Protein AF-A0A7J6THM2-F1 (afdb_monomer)

Radius of gyration: 28.75 Å; Cα contacts (8 Å, |Δi|>4): 352; chains: 1; bounding box: 90×79×65 Å

pLDDT: mean 71.57, std 23.7, range [20.81, 97.06]

Structure (mmCIF, N/CA/C/O backbone):
data_AF-A0A7J6THM2-F1
#
_entry.id   AF-A0A7J6THM2-F1
#
loop_
_atom_site.group_PDB
_atom_site.id
_atom_site.type_symbol
_atom_site.label_atom_id
_atom_site.label_alt_id
_atom_site.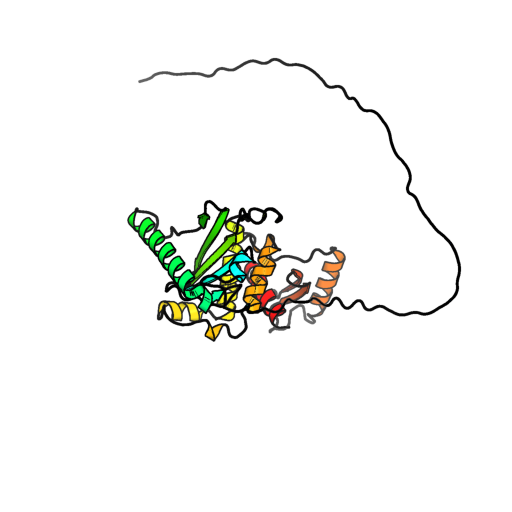label_comp_id
_atom_site.label_asym_id
_atom_site.label_entity_id
_atom_site.label_seq_id
_atom_site.pdbx_PDB_ins_code
_atom_site.Cartn_x
_atom_site.Cartn_y
_atom_site.Cartn_z
_atom_site.occupancy
_atom_site.B_iso_or_equiv
_atom_site.auth_seq_id
_atom_site.auth_comp_id
_atom_site.auth_asym_id
_atom_site.auth_atom_id
_atom_site.pdbx_PDB_model_num
ATOM 1 N N . MET A 1 1 ? 30.066 59.887 4.856 1.00 37.03 1 MET A N 1
ATOM 2 C CA . MET A 1 1 ? 29.848 60.725 3.658 1.00 37.03 1 MET A CA 1
ATOM 3 C C . MET A 1 1 ? 28.580 60.224 2.993 1.00 37.03 1 MET A C 1
ATOM 5 O O . MET A 1 1 ? 28.475 59.026 2.779 1.00 37.03 1 MET A O 1
ATOM 9 N N . SER A 1 2 ? 27.609 61.110 2.788 1.00 44.31 2 SER A N 1
ATOM 10 C CA . SER A 1 2 ? 26.337 60.876 2.072 1.00 44.31 2 SER A CA 1
ATOM 11 C C . SER A 1 2 ? 26.593 60.838 0.534 1.00 44.31 2 SER A C 1
ATOM 13 O O . SER A 1 2 ? 27.774 60.950 0.185 1.00 44.31 2 SER A O 1
ATOM 15 N N . PRO A 1 3 ? 25.597 60.799 -0.398 1.00 59.06 3 PRO A N 1
ATOM 16 C CA . PRO A 1 3 ? 24.127 60.899 -0.214 1.00 59.06 3 PRO A CA 1
ATOM 17 C C . PRO A 1 3 ? 23.200 60.123 -1.219 1.00 59.06 3 PRO A C 1
ATOM 19 O O . PRO A 1 3 ? 23.694 59.521 -2.161 1.00 59.06 3 PRO A O 1
ATOM 22 N N . LEU A 1 4 ? 21.862 60.276 -1.040 1.00 35.59 4 LEU A N 1
ATOM 23 C CA . LEU A 1 4 ? 20.759 60.311 -2.057 1.00 35.59 4 LEU A CA 1
ATOM 24 C C . LEU A 1 4 ? 20.456 59.044 -2.921 1.00 35.59 4 LEU A C 1
ATOM 26 O O . LEU A 1 4 ? 21.350 58.266 -3.217 1.00 35.59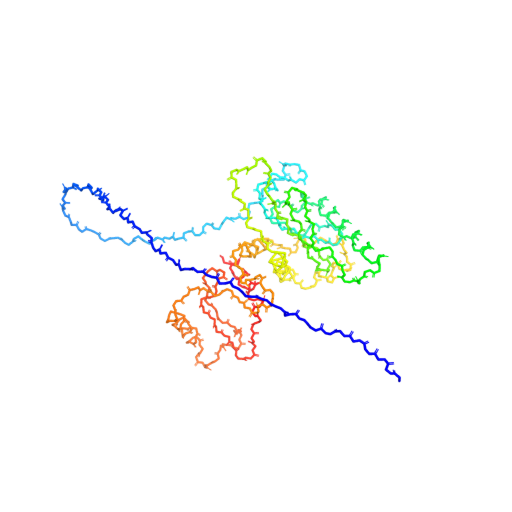 4 LEU A O 1
ATOM 30 N N . ASP A 1 5 ? 19.248 58.796 -3.463 1.00 36.41 5 ASP A N 1
ATOM 31 C CA . ASP A 1 5 ? 17.837 59.139 -3.122 1.00 36.41 5 ASP A CA 1
ATOM 32 C C . ASP A 1 5 ? 16.877 58.359 -4.073 1.00 36.41 5 ASP A C 1
ATOM 34 O O . ASP A 1 5 ? 17.364 57.675 -4.976 1.00 36.41 5 ASP A O 1
ATOM 38 N N . SER A 1 6 ? 15.550 58.548 -3.937 1.00 38.94 6 SER A N 1
ATOM 39 C CA . SER A 1 6 ? 14.418 58.284 -4.881 1.00 38.94 6 SER A CA 1
ATOM 40 C C . SER A 1 6 ? 13.362 57.326 -4.288 1.00 38.94 6 SER A C 1
ATOM 42 O O . SER A 1 6 ? 13.566 56.116 -4.286 1.00 38.94 6 SER A O 1
ATOM 44 N N . GLN A 1 7 ? 12.305 57.780 -3.600 1.00 34.12 7 GLN A N 1
ATOM 45 C CA . GLN A 1 7 ? 11.121 58.580 -4.007 1.00 34.12 7 GLN A CA 1
ATOM 46 C C . GLN A 1 7 ? 9.968 57.785 -4.657 1.00 34.12 7 GLN A C 1
ATOM 48 O O . GLN A 1 7 ? 10.141 57.035 -5.613 1.00 34.12 7 GLN A O 1
ATOM 53 N N . GLN A 1 8 ? 8.774 58.000 -4.092 1.00 36.94 8 GLN A N 1
ATOM 54 C CA . GLN A 1 8 ? 7.460 57.473 -4.485 1.00 36.94 8 GLN A CA 1
ATOM 55 C C . GLN A 1 8 ? 6.742 58.390 -5.489 1.00 36.94 8 GLN A C 1
ATOM 57 O O . GLN A 1 8 ? 6.981 59.592 -5.491 1.00 36.94 8 GLN A O 1
ATOM 62 N N . GLN A 1 9 ? 5.753 57.833 -6.199 1.00 33.69 9 GLN A N 1
ATOM 63 C CA . GLN A 1 9 ? 4.495 58.462 -6.669 1.00 33.69 9 GLN A CA 1
ATOM 64 C C . GLN A 1 9 ? 3.617 57.299 -7.211 1.00 33.69 9 GLN A C 1
ATOM 66 O O . GLN A 1 9 ? 4.162 56.418 -7.869 1.00 33.69 9 GLN A O 1
ATOM 71 N N . GLN A 1 10 ? 2.339 57.040 -6.871 1.00 30.58 10 GLN A N 1
ATOM 72 C CA . GLN A 1 10 ? 1.128 57.874 -6.698 1.00 30.58 10 GLN A CA 1
ATOM 73 C C . GLN A 1 10 ? 0.871 58.798 -7.901 1.00 30.58 10 GLN A C 1
ATOM 75 O O . GLN A 1 10 ? 1.698 59.657 -8.161 1.00 30.58 10 GLN A O 1
ATOM 80 N N . GLY A 1 11 ? -0.237 58.725 -8.646 1.00 27.33 11 GLY A N 1
ATOM 81 C CA . GLY A 1 11 ? -1.427 57.850 -8.618 1.00 27.33 11 GLY A CA 1
ATOM 82 C C . GLY A 1 11 ? -2.606 58.584 -9.290 1.00 27.33 11 GLY A C 1
ATOM 83 O O . GLY A 1 11 ? -2.569 59.807 -9.323 1.00 27.33 11 GLY A O 1
ATOM 84 N N . GLU A 1 12 ? -3.642 57.903 -9.802 1.00 29.20 12 GLU A N 1
ATOM 85 C CA . GLU A 1 12 ? -4.883 58.588 -10.235 1.00 29.20 12 GLU A CA 1
ATOM 86 C C . GLU A 1 12 ? -6.128 57.675 -10.270 1.00 29.20 12 GLU A C 1
ATOM 88 O O . GLU A 1 12 ? -6.021 56.450 -10.183 1.00 29.20 12 GLU A O 1
ATOM 93 N N . VAL A 1 13 ? -7.310 58.301 -10.324 1.00 31.50 13 VAL A N 1
ATOM 94 C CA . VAL A 1 13 ? -8.659 57.746 -10.076 1.00 31.50 13 VAL A CA 1
ATOM 95 C C . VAL A 1 13 ? -9.621 58.247 -11.161 1.00 31.50 13 VAL A C 1
ATOM 97 O O . VAL A 1 13 ? -9.446 59.380 -11.587 1.00 31.50 13 VAL A O 1
ATOM 100 N N . LEU A 1 14 ? -10.625 57.442 -11.553 1.00 28.64 14 LEU A N 1
ATOM 101 C CA . LEU A 1 14 ? -11.981 57.791 -12.063 1.00 28.64 14 LEU A CA 1
ATOM 102 C C . LEU A 1 14 ? -12.639 56.459 -12.524 1.00 28.64 14 LEU A C 1
ATOM 104 O O . LEU A 1 14 ? -12.049 55.757 -13.339 1.00 28.64 14 LEU A O 1
ATOM 108 N N . ASP A 1 15 ? -13.637 55.876 -11.852 1.00 29.11 15 ASP A N 1
ATOM 109 C CA . ASP A 1 15 ? -15.066 56.238 -11.698 1.00 29.11 15 ASP A CA 1
ATOM 110 C C . ASP A 1 15 ? -15.953 55.840 -12.908 1.00 29.11 15 ASP A C 1
ATOM 112 O O . ASP A 1 15 ? -15.620 56.163 -14.046 1.00 29.11 15 ASP A O 1
ATOM 116 N N . ASP A 1 16 ? -17.038 55.090 -12.629 1.00 28.83 16 ASP A N 1
ATOM 117 C CA . ASP A 1 16 ? -18.447 55.312 -13.052 1.00 28.83 16 ASP A CA 1
ATOM 118 C C . ASP A 1 16 ? -19.309 54.020 -13.251 1.00 28.83 16 ASP A C 1
ATOM 120 O O . ASP A 1 16 ? -18.829 52.944 -13.615 1.00 28.83 16 ASP A O 1
ATOM 124 N N . ALA A 1 17 ? -20.625 54.203 -13.076 1.00 30.73 17 ALA A N 1
ATOM 125 C CA . ALA A 1 17 ? -21.795 53.440 -13.543 1.00 30.73 17 ALA A CA 1
ATOM 126 C C . ALA A 1 17 ? -22.350 52.219 -12.754 1.00 30.73 17 ALA A C 1
ATOM 128 O O . ALA A 1 17 ? -21.662 51.301 -12.314 1.00 30.73 17 ALA A O 1
ATOM 129 N N . ARG A 1 18 ? -23.692 52.227 -12.621 1.00 30.89 18 ARG A N 1
ATOM 130 C CA . ARG A 1 18 ? -24.578 51.279 -11.903 1.00 30.89 18 ARG A CA 1
ATOM 131 C C . ARG A 1 18 ? -25.265 50.268 -12.849 1.00 30.89 18 ARG A C 1
ATOM 133 O O . ARG A 1 18 ? -25.282 50.468 -14.058 1.00 30.89 18 ARG A O 1
ATOM 140 N N . GLU A 1 19 ? -25.902 49.234 -12.280 1.00 34.28 19 GLU A N 1
ATOM 141 C CA . GLU A 1 19 ? -26.798 48.286 -12.987 1.00 34.28 19 GLU A CA 1
ATOM 142 C C . GLU A 1 19 ? -28.012 48.953 -13.683 1.00 34.28 19 GLU A C 1
ATOM 144 O O . GLU A 1 19 ? -28.349 50.104 -13.385 1.00 34.28 19 GLU A O 1
ATOM 149 N N . PRO A 1 20 ? -28.756 48.202 -14.529 1.00 33.81 20 PRO A N 1
ATOM 150 C CA . PRO A 1 20 ? -30.005 47.628 -13.989 1.00 33.81 20 PRO A CA 1
ATOM 151 C C . PRO A 1 20 ? -30.378 46.197 -14.449 1.00 33.81 20 PRO A C 1
ATOM 153 O O . PRO A 1 20 ? -29.944 45.695 -15.485 1.00 33.81 20 PRO A O 1
ATOM 156 N N . LEU A 1 21 ? -31.291 45.585 -13.682 1.00 28.97 21 LEU A N 1
ATOM 157 C CA . LEU A 1 21 ? -32.021 44.343 -13.980 1.00 28.97 21 LEU A CA 1
ATOM 158 C C . LEU A 1 21 ? -32.655 44.302 -15.384 1.00 28.97 21 LEU A C 1
ATOM 160 O O . LEU A 1 21 ? -33.291 45.262 -15.815 1.00 28.97 21 LEU A O 1
ATOM 164 N N . SER A 1 22 ? -32.730 43.099 -15.966 1.00 29.58 22 SER A N 1
ATOM 165 C CA . SER A 1 22 ? -33.969 42.658 -16.629 1.00 29.58 22 SER A CA 1
ATOM 166 C C . SER A 1 22 ? -34.177 41.136 -16.563 1.00 29.58 22 SER A C 1
ATOM 168 O O . SER A 1 22 ? -33.314 40.336 -16.907 1.00 29.58 22 SER A O 1
ATOM 170 N N . SER A 1 23 ? -35.375 40.747 -16.129 1.00 34.66 23 SER A N 1
ATOM 171 C CA . SER A 1 23 ? -36.061 39.521 -16.558 1.00 34.66 23 SER A CA 1
ATOM 172 C C . SER A 1 23 ? -37.338 39.972 -17.284 1.00 34.66 23 SER A C 1
ATOM 174 O O . SER A 1 23 ? -37.722 41.137 -17.119 1.00 34.66 23 SER A O 1
ATOM 176 N N . PRO A 1 24 ? -38.006 39.122 -18.086 1.00 36.53 24 PRO A N 1
ATOM 177 C CA . PRO A 1 24 ? -39.106 38.356 -17.483 1.00 36.53 24 PRO A CA 1
ATOM 178 C C . PRO A 1 24 ? -39.454 37.010 -18.163 1.00 36.53 24 PRO A C 1
ATOM 180 O O . PRO A 1 24 ? -39.004 36.720 -19.263 1.00 36.53 24 PRO A O 1
ATOM 183 N N . SER A 1 25 ? -40.366 36.281 -17.494 1.00 25.66 25 SER A N 1
ATOM 184 C CA . SER A 1 25 ? -41.412 35.384 -18.048 1.00 25.66 25 SER A CA 1
ATOM 185 C C . SER A 1 25 ? -41.003 34.128 -18.859 1.00 25.66 25 SER A C 1
ATOM 187 O O . SER A 1 25 ? -39.994 34.081 -19.542 1.00 25.66 25 SER A O 1
ATOM 189 N N . ALA A 1 26 ? -41.754 33.019 -18.842 1.00 27.86 26 ALA A N 1
ATOM 190 C CA . ALA A 1 26 ? -42.887 32.598 -18.006 1.00 27.86 26 ALA A CA 1
ATOM 191 C C . ALA A 1 26 ? -42.856 31.067 -17.801 1.00 27.86 26 ALA A C 1
ATOM 193 O O . ALA A 1 26 ? -42.116 30.343 -18.463 1.00 27.86 26 ALA A O 1
ATOM 194 N N . SER A 1 27 ? -43.659 30.593 -16.848 1.00 29.95 27 SER A N 1
ATOM 195 C CA . SER A 1 27 ? -43.705 29.216 -16.349 1.00 29.95 27 SER A CA 1
ATOM 196 C C . SER A 1 27 ? -44.757 28.341 -17.088 1.00 29.95 27 SER A C 1
ATOM 198 O O . SER A 1 27 ? -44.902 28.471 -18.301 1.00 29.95 27 SER A O 1
ATOM 200 N N . PRO A 1 28 ? -45.371 27.314 -16.468 1.00 35.12 28 PRO A N 1
ATOM 201 C CA . PRO A 1 28 ? -45.000 25.916 -16.676 1.00 35.12 28 PRO A CA 1
ATOM 202 C C . PRO A 1 28 ? -46.078 25.112 -17.429 1.00 35.12 28 PRO A C 1
ATOM 204 O O . PRO A 1 28 ? -47.224 25.547 -17.543 1.00 35.12 28 PRO A O 1
ATOM 207 N N . ARG A 1 29 ? -45.776 23.873 -17.857 1.00 26.31 29 ARG A N 1
ATOM 208 C CA . ARG A 1 29 ? -46.835 22.969 -18.347 1.00 26.31 29 ARG A CA 1
ATOM 209 C C . ARG A 1 29 ? -46.729 21.513 -17.881 1.00 26.31 29 ARG A C 1
ATOM 211 O O . ARG A 1 29 ? -46.017 20.707 -18.459 1.00 26.31 29 ARG A O 1
ATOM 218 N N . ALA A 1 30 ? -47.550 21.241 -16.866 1.00 25.55 30 ALA A N 1
ATOM 219 C CA . ALA A 1 30 ? -48.323 20.024 -16.608 1.00 25.55 30 ALA A CA 1
ATOM 220 C C . ALA A 1 30 ? -47.624 18.649 -16.644 1.00 25.55 30 ALA A C 1
ATOM 222 O O . ALA A 1 30 ? -47.278 18.110 -17.694 1.00 25.55 30 ALA A O 1
ATOM 223 N N . ALA A 1 31 ? -47.622 17.998 -15.477 1.00 23.00 31 ALA A N 1
ATOM 224 C CA . ALA A 1 31 ? -47.560 16.545 -15.379 1.00 23.00 31 ALA A CA 1
ATOM 225 C C . ALA A 1 31 ? -48.715 15.886 -16.156 1.00 23.00 31 ALA A C 1
ATOM 227 O O . ALA A 1 31 ? -49.830 16.413 -16.191 1.00 23.00 31 ALA A O 1
ATOM 228 N N . ARG A 1 32 ? -48.475 14.691 -16.706 1.00 22.89 32 ARG A N 1
ATOM 229 C CA . ARG A 1 32 ? -49.531 13.834 -17.254 1.00 22.89 32 ARG A CA 1
ATOM 230 C C . ARG A 1 32 ? -49.585 12.527 -16.472 1.00 22.89 32 ARG A C 1
ATOM 232 O O . ARG A 1 32 ? -48.831 11.597 -16.732 1.00 22.89 32 ARG A O 1
ATOM 239 N N . VAL A 1 33 ? -50.479 12.502 -15.491 1.00 20.81 33 VAL A N 1
ATOM 240 C CA . VAL A 1 33 ? -50.904 11.281 -14.805 1.00 20.81 33 VAL A CA 1
ATOM 241 C C . VAL A 1 33 ? -51.797 10.486 -15.757 1.00 20.81 33 VAL A C 1
ATOM 243 O O . VAL A 1 33 ? -52.689 11.059 -16.383 1.00 20.81 33 VAL A O 1
ATOM 246 N N . VAL A 1 34 ? -51.582 9.175 -15.836 1.00 24.83 34 VAL A N 1
ATOM 247 C CA . VAL A 1 34 ? -52.586 8.219 -16.317 1.00 24.83 34 VAL A CA 1
ATOM 248 C C . VAL A 1 34 ? -52.814 7.231 -15.181 1.00 24.83 34 VAL A C 1
ATOM 250 O O . VAL A 1 34 ? -51.875 6.595 -14.708 1.00 24.83 34 VAL A O 1
ATOM 253 N N . VAL A 1 35 ? -54.056 7.163 -14.717 1.00 21.75 35 VAL A N 1
ATOM 254 C CA . VAL A 1 35 ? -54.551 6.199 -13.733 1.00 21.75 35 VAL A CA 1
ATOM 255 C C . VAL A 1 35 ? -55.750 5.530 -14.372 1.00 21.75 35 VAL A C 1
ATOM 257 O O . VAL A 1 35 ? -56.652 6.236 -14.812 1.00 21.75 35 VAL A O 1
ATOM 260 N N . ASP A 1 36 ? -55.788 4.204 -14.321 1.00 23.92 36 ASP A N 1
ATOM 261 C CA . ASP A 1 36 ? -57.036 3.451 -14.387 1.00 23.92 36 ASP A CA 1
ATOM 262 C C . ASP A 1 36 ? -57.194 2.621 -13.104 1.00 23.92 36 ASP A C 1
ATOM 264 O O . ASP A 1 36 ? -56.228 2.081 -12.562 1.00 23.92 36 ASP A O 1
ATOM 268 N N . LYS A 1 37 ? -58.426 2.581 -12.585 1.00 22.73 37 LYS A N 1
ATOM 269 C CA . LYS A 1 37 ? -58.869 1.742 -11.451 1.00 22.73 37 LYS A CA 1
ATOM 270 C C . LYS A 1 37 ? -59.517 0.481 -12.048 1.00 22.73 37 LYS A C 1
ATOM 272 O O . LYS A 1 37 ? -60.199 0.597 -13.055 1.00 22.73 37 LYS A O 1
ATOM 277 N N . ALA A 1 38 ? -59.367 -0.731 -11.511 1.00 24.19 38 ALA A N 1
ATOM 278 C CA . ALA A 1 38 ? -59.972 -1.241 -10.267 1.00 24.19 38 ALA A CA 1
ATOM 279 C C . ALA A 1 38 ? -59.507 -2.719 -10.046 1.00 24.19 38 ALA A C 1
ATOM 281 O O . ALA A 1 38 ? -58.975 -3.310 -10.978 1.00 24.19 38 ALA A O 1
ATOM 282 N N . GLN A 1 39 ? -59.673 -3.412 -8.908 1.00 25.47 39 GLN A N 1
ATOM 283 C CA . GLN A 1 39 ? -60.262 -3.070 -7.598 1.00 25.47 39 GLN A CA 1
ATOM 284 C C . GLN A 1 39 ? -59.519 -3.833 -6.457 1.00 25.47 39 GLN A C 1
ATOM 286 O O . GLN A 1 39 ? -58.302 -3.965 -6.535 1.00 25.47 39 GLN A O 1
ATOM 291 N N . GLY A 1 40 ? -60.196 -4.292 -5.389 1.00 24.16 40 GLY A N 1
ATOM 292 C CA . GLY A 1 40 ? -59.619 -5.148 -4.324 1.00 24.16 40 GLY A CA 1
ATOM 293 C C . GLY A 1 40 ? -60.391 -6.471 -4.119 1.00 24.16 40 GLY A C 1
ATOM 294 O O . GLY A 1 40 ? -61.209 -6.789 -4.983 1.00 24.16 40 GLY A O 1
ATOM 295 N N . PRO A 1 41 ? -60.233 -7.197 -2.982 1.00 33.75 41 PRO A N 1
ATOM 296 C CA . PRO A 1 41 ? -59.444 -6.843 -1.787 1.00 33.75 41 PRO A CA 1
ATOM 297 C C . PRO A 1 41 ? -58.592 -7.985 -1.146 1.00 33.75 41 PRO A C 1
ATOM 299 O O . PRO A 1 41 ? -58.681 -9.144 -1.525 1.00 33.75 41 PRO A O 1
ATOM 302 N N . LEU A 1 42 ? -57.911 -7.621 -0.042 1.00 23.95 42 LEU A N 1
ATOM 303 C CA . LEU A 1 42 ? -57.635 -8.432 1.169 1.00 23.95 42 LEU A CA 1
ATOM 304 C C . LEU A 1 42 ? -56.335 -9.285 1.300 1.00 23.95 42 LEU A C 1
ATOM 306 O O . LEU A 1 42 ? -56.110 -10.243 0.578 1.00 23.95 42 LEU A O 1
ATOM 310 N N . LEU A 1 43 ? -55.568 -8.951 2.356 1.00 26.05 43 LEU A N 1
ATOM 311 C CA . LEU A 1 43 ? -54.671 -9.773 3.205 1.00 26.05 43 LEU A CA 1
ATOM 312 C C . LEU A 1 43 ? -53.680 -10.787 2.580 1.00 26.05 43 LEU A C 1
ATOM 314 O O . LEU A 1 43 ? -54.054 -11.915 2.283 1.00 26.05 43 LEU A O 1
ATOM 318 N N . ALA A 1 44 ? -52.377 -10.478 2.673 1.00 25.12 44 ALA A N 1
ATOM 319 C CA . ALA A 1 44 ? -51.375 -11.354 3.312 1.00 25.12 44 ALA A CA 1
ATOM 320 C C . ALA A 1 44 ? -50.060 -10.595 3.587 1.00 25.12 44 ALA A C 1
ATOM 322 O O . ALA A 1 44 ? -49.581 -9.830 2.753 1.00 25.12 44 ALA A O 1
ATOM 323 N N . SER A 1 45 ? -49.464 -10.818 4.758 1.00 28.33 45 SER A N 1
ATOM 324 C CA . SER A 1 45 ? -48.137 -10.319 5.139 1.00 28.33 45 SER A CA 1
ATOM 325 C C . SER A 1 45 ? -47.016 -11.194 4.574 1.00 28.33 45 SER A C 1
ATOM 327 O O . SER A 1 45 ? -47.089 -12.418 4.681 1.00 28.33 45 SER A O 1
ATOM 329 N N . SER A 1 46 ? -45.929 -10.595 4.086 1.00 26.62 46 SER A N 1
ATOM 330 C CA . SER A 1 46 ? -44.620 -11.258 3.975 1.00 26.62 46 SER A CA 1
ATOM 331 C C . SER A 1 46 ? -43.496 -10.227 4.011 1.00 26.62 46 SER A C 1
ATOM 333 O O . SER A 1 46 ? -43.522 -9.238 3.282 1.00 26.62 46 SER A O 1
ATOM 335 N N . GLU A 1 47 ? -42.520 -10.453 4.887 1.00 27.73 47 GLU A N 1
ATOM 336 C CA . GLU A 1 47 ? -41.339 -9.608 5.043 1.00 27.73 47 GLU A CA 1
ATOM 337 C C . GLU A 1 47 ? -40.292 -9.980 3.982 1.00 27.73 47 GLU A C 1
ATOM 339 O O . GLU A 1 47 ? -39.617 -11.004 4.100 1.00 27.73 47 GLU A O 1
ATOM 344 N N . GLU A 1 48 ? -40.104 -9.150 2.952 1.00 25.44 48 GLU A N 1
ATOM 345 C CA . GLU A 1 48 ? -38.955 -9.312 2.053 1.00 25.44 48 GLU A CA 1
ATOM 346 C C . GLU A 1 48 ? -37.663 -8.858 2.745 1.00 25.44 48 GLU A C 1
ATOM 348 O O . GLU A 1 48 ? -37.227 -7.705 2.649 1.00 25.44 48 GLU A O 1
ATOM 353 N N . GLN A 1 49 ? -37.005 -9.803 3.421 1.00 24.22 49 GLN A N 1
ATOM 354 C CA . GLN A 1 49 ? -35.621 -9.653 3.860 1.00 24.22 49 GLN A CA 1
ATOM 355 C C . GLN A 1 49 ? -34.708 -9.491 2.637 1.00 24.22 49 GLN A C 1
ATOM 357 O O . GLN A 1 49 ? -34.205 -10.458 2.062 1.00 24.22 49 GLN A O 1
ATOM 362 N N . THR A 1 50 ? -34.476 -8.237 2.243 1.00 22.48 50 THR A N 1
ATOM 363 C CA . THR A 1 50 ? -33.558 -7.888 1.153 1.00 22.48 50 THR A CA 1
ATOM 364 C C . THR A 1 50 ? -32.119 -8.177 1.585 1.00 22.48 50 THR A C 1
ATOM 366 O O . THR A 1 50 ? -31.411 -7.313 2.108 1.00 22.48 50 THR A O 1
ATOM 369 N N . THR A 1 51 ? -31.669 -9.413 1.369 1.00 22.47 51 THR A N 1
ATOM 370 C CA . THR A 1 51 ? -30.284 -9.815 1.625 1.00 22.47 51 THR A CA 1
ATOM 371 C C . THR A 1 51 ? -29.352 -9.096 0.647 1.00 22.47 51 THR A C 1
ATOM 373 O O . THR A 1 51 ? -29.200 -9.469 -0.517 1.00 22.47 51 THR A O 1
ATOM 376 N N . LEU A 1 52 ? -28.699 -8.032 1.121 1.00 26.53 52 LEU A N 1
ATOM 377 C CA . LEU A 1 52 ? -27.680 -7.304 0.364 1.00 26.53 52 LEU A CA 1
ATOM 378 C C . LEU A 1 52 ? -26.429 -8.175 0.189 1.00 26.53 52 LEU A C 1
ATOM 380 O O . LEU A 1 52 ? -25.443 -8.048 0.914 1.00 26.53 52 LEU A O 1
ATOM 384 N N . SER A 1 53 ? -26.462 -9.060 -0.809 1.00 24.25 53 SER A N 1
ATOM 385 C CA . SER A 1 53 ? -25.310 -9.848 -1.241 1.00 24.25 53 SER A CA 1
ATOM 386 C C . SER A 1 53 ? -24.235 -8.919 -1.808 1.00 24.25 53 SER A C 1
ATOM 388 O O . SER A 1 53 ? -24.212 -8.587 -2.999 1.00 24.25 53 SER A O 1
ATOM 390 N N . VAL A 1 54 ? -23.318 -8.486 -0.940 1.00 28.73 54 VAL A N 1
ATOM 391 C CA . VAL A 1 54 ? -22.097 -7.783 -1.336 1.00 28.73 54 VAL A CA 1
ATOM 392 C C . VAL A 1 54 ? -21.233 -8.773 -2.111 1.00 28.73 54 VAL A C 1
ATOM 394 O O . VAL A 1 54 ? -20.417 -9.499 -1.549 1.00 28.73 54 VAL A O 1
ATOM 397 N N . LYS A 1 55 ? -21.410 -8.804 -3.437 1.00 23.44 55 LYS A N 1
ATOM 398 C CA . LYS A 1 55 ? -20.553 -9.561 -4.354 1.00 23.44 55 LYS A CA 1
ATOM 399 C C . LYS A 1 55 ? -19.150 -8.956 -4.361 1.00 23.44 55 LYS A C 1
ATOM 401 O O . LYS A 1 55 ? -18.784 -8.176 -5.246 1.00 23.44 55 LYS A O 1
ATOM 406 N N . THR A 1 56 ? -18.344 -9.339 -3.377 1.00 28.16 56 THR A N 1
ATOM 407 C CA . THR A 1 56 ? -16.891 -9.205 -3.423 1.00 28.16 56 THR A CA 1
ATOM 408 C C . THR A 1 56 ? -16.415 -9.957 -4.656 1.00 28.16 56 THR A C 1
ATOM 410 O O . THR A 1 56 ? -16.416 -11.186 -4.689 1.00 28.16 56 THR A O 1
ATOM 413 N N . LYS A 1 57 ? -16.049 -9.212 -5.709 1.00 31.33 57 LYS A N 1
ATOM 414 C CA . LYS A 1 57 ? -15.339 -9.778 -6.857 1.00 31.33 57 LYS A CA 1
ATOM 415 C C . LYS A 1 57 ? -14.078 -10.440 -6.312 1.00 31.33 57 LYS A C 1
ATOM 417 O O . LYS A 1 57 ? -13.152 -9.736 -5.915 1.00 31.33 57 LYS A O 1
ATOM 422 N N . ARG A 1 58 ? -14.086 -11.777 -6.270 1.00 33.06 58 ARG A N 1
ATOM 423 C CA . ARG A 1 58 ? -12.906 -12.586 -5.965 1.00 33.06 58 ARG A CA 1
ATOM 424 C C . ARG A 1 58 ? -11.758 -12.139 -6.867 1.00 33.06 58 ARG A C 1
ATOM 426 O O . ARG A 1 58 ? -11.989 -11.705 -7.996 1.00 33.06 58 ARG A O 1
ATOM 433 N N . TYR A 1 59 ? -10.544 -12.245 -6.345 1.00 44.78 59 TYR A N 1
ATOM 434 C CA . TYR A 1 59 ? -9.311 -12.014 -7.082 1.00 44.78 59 TYR A CA 1
ATOM 435 C C . TYR A 1 59 ? -9.253 -13.002 -8.259 1.00 44.78 59 TYR A C 1
ATOM 437 O O . TYR A 1 59 ? -8.918 -14.171 -8.085 1.00 44.78 59 TYR A O 1
ATOM 445 N N . VAL A 1 60 ? -9.684 -12.565 -9.447 1.00 43.03 60 VAL A N 1
ATOM 446 C CA . VAL A 1 60 ? -9.580 -13.373 -10.664 1.00 43.03 60 VAL A CA 1
ATOM 447 C C . VAL A 1 60 ? -8.157 -13.210 -11.165 1.00 43.03 60 VAL A C 1
ATOM 449 O O . VAL A 1 60 ? -7.777 -12.137 -11.630 1.00 43.03 60 VAL A O 1
ATOM 452 N N . ASN A 1 61 ? -7.380 -14.281 -11.047 1.00 45.75 61 ASN A N 1
ATOM 453 C CA . ASN A 1 61 ? -6.055 -14.377 -11.637 1.00 45.75 61 ASN A CA 1
ATOM 454 C C . ASN A 1 61 ? -6.235 -14.501 -13.163 1.00 45.75 61 ASN A C 1
ATOM 456 O O . ASN A 1 61 ? -6.406 -15.599 -13.689 1.00 45.75 61 ASN A O 1
ATOM 460 N N . GLU A 1 62 ? -6.351 -13.361 -13.855 1.00 53.91 62 GLU A N 1
ATOM 461 C CA . GLU A 1 62 ? -6.581 -13.320 -15.305 1.00 53.91 62 GLU A CA 1
ATOM 462 C C . GLU A 1 62 ? -5.368 -13.923 -16.033 1.00 53.91 62 GLU A C 1
ATOM 464 O O . GLU A 1 62 ? -4.224 -13.554 -15.765 1.00 53.91 62 GLU A O 1
ATOM 469 N N . SER A 1 63 ? -5.638 -14.894 -16.910 1.00 45.75 63 SER A N 1
ATOM 470 C CA . SER A 1 63 ? -4.658 -15.818 -17.491 1.00 45.75 63 SER A CA 1
ATOM 471 C C . SER A 1 63 ? -3.493 -15.125 -18.208 1.00 45.75 63 SER A C 1
ATOM 473 O O . SER A 1 63 ? -3.656 -14.086 -18.844 1.00 45.75 63 SER A O 1
ATOM 475 N N . ALA A 1 64 ? -2.309 -15.737 -18.125 1.00 51.09 64 ALA A N 1
ATOM 476 C CA . ALA A 1 64 ? -1.025 -15.133 -18.493 1.00 51.09 64 ALA A CA 1
ATOM 477 C C . ALA A 1 64 ? -0.729 -15.026 -20.009 1.00 51.09 64 ALA A C 1
ATOM 479 O O . ALA A 1 64 ? 0.383 -14.654 -20.377 1.00 51.09 64 ALA A O 1
ATOM 480 N N . ASP A 1 65 ? -1.685 -15.345 -20.882 1.00 50.00 65 ASP A N 1
ATOM 481 C CA . ASP A 1 65 ? -1.461 -15.511 -22.324 1.00 50.00 65 ASP A CA 1
ATOM 482 C C . ASP A 1 65 ? -1.945 -14.296 -23.138 1.00 50.00 65 ASP A C 1
ATOM 484 O O . ASP A 1 65 ? -3.065 -14.273 -23.643 1.00 50.00 65 ASP A O 1
ATOM 488 N N . ASP A 1 66 ? -1.133 -13.229 -23.181 1.00 47.41 66 ASP A N 1
ATOM 489 C CA . ASP A 1 66 ? -1.394 -12.033 -24.013 1.00 47.41 66 ASP A CA 1
ATOM 490 C C . ASP A 1 66 ? -0.151 -11.099 -24.139 1.00 47.41 66 ASP A C 1
ATOM 492 O O . ASP A 1 66 ? -0.243 -9.869 -24.053 1.00 47.41 66 ASP A O 1
ATOM 496 N N . GLY A 1 67 ? 1.049 -11.669 -24.315 1.00 57.19 67 GLY A N 1
ATOM 497 C CA . GLY A 1 67 ? 2.307 -10.914 -24.481 1.00 57.19 67 GLY A CA 1
ATOM 498 C C . GLY A 1 67 ? 2.927 -10.352 -23.181 1.00 57.19 67 GLY A C 1
ATOM 499 O O . GLY A 1 67 ? 2.452 -10.649 -22.086 1.00 57.19 67 GLY A O 1
ATOM 500 N N . PRO A 1 68 ? 4.002 -9.533 -23.267 1.00 58.88 68 PRO A N 1
ATOM 501 C CA . PRO A 1 68 ? 4.838 -9.154 -22.112 1.00 58.88 68 PRO A CA 1
ATOM 502 C C . PRO A 1 68 ? 4.147 -8.258 -21.069 1.00 58.88 68 PRO A C 1
ATOM 504 O O . PRO A 1 68 ? 4.672 -8.070 -19.977 1.00 58.88 68 PRO A O 1
ATOM 507 N N . LEU A 1 69 ? 2.980 -7.699 -21.395 1.00 69.31 69 LEU A N 1
ATOM 508 C CA . LEU A 1 69 ? 2.022 -7.131 -20.448 1.00 69.31 69 LEU A CA 1
ATOM 509 C C . LEU A 1 69 ? 0.621 -7.473 -20.969 1.00 69.31 69 LEU A C 1
ATOM 511 O O . LEU A 1 69 ? 0.157 -6.868 -21.938 1.00 69.31 69 LEU A O 1
ATOM 515 N N . GLY A 1 70 ? -0.025 -8.451 -20.327 1.00 73.44 70 GLY A N 1
ATOM 516 C CA . GLY A 1 70 ? -1.265 -9.074 -20.800 1.00 73.44 70 GLY A CA 1
ATOM 517 C C . GLY A 1 70 ? -2.455 -8.124 -21.015 1.00 73.44 70 GLY A C 1
ATOM 518 O O . GLY A 1 70 ? -2.426 -6.935 -20.676 1.00 73.44 70 GLY A O 1
ATOM 519 N N . SER A 1 71 ? -3.574 -8.638 -21.538 1.00 80.44 71 SER A N 1
ATOM 520 C CA . SER A 1 71 ? -4.801 -7.848 -21.760 1.00 80.44 71 SER A CA 1
ATOM 521 C C . SER A 1 71 ? -5.324 -7.159 -20.495 1.00 80.44 71 SER A C 1
ATOM 523 O O . SER A 1 71 ? -5.861 -6.051 -20.596 1.00 80.44 71 SER A O 1
ATOM 525 N N . TRP A 1 72 ? -5.067 -7.713 -19.304 1.00 83.38 72 TRP A N 1
ATOM 526 C CA . TRP A 1 72 ? -5.306 -7.057 -18.012 1.00 83.38 72 TRP A CA 1
ATOM 527 C C . TRP A 1 72 ? -4.649 -5.663 -17.920 1.00 83.38 72 TRP A C 1
ATOM 529 O O . TRP A 1 72 ? -5.287 -4.704 -17.470 1.00 83.38 72 TRP A O 1
ATOM 539 N N . PHE A 1 73 ? -3.419 -5.491 -18.426 1.00 85.44 73 PHE A N 1
ATOM 540 C CA . PHE A 1 73 ? -2.704 -4.211 -18.382 1.00 85.44 73 PHE A CA 1
ATOM 541 C C . PHE A 1 73 ? -3.376 -3.168 -19.278 1.00 85.44 73 PHE A C 1
ATOM 543 O O . PHE A 1 73 ? -3.409 -1.975 -18.958 1.00 85.44 73 PHE A O 1
ATOM 550 N N . ARG A 1 74 ? -3.967 -3.611 -20.396 1.00 83.06 74 ARG A N 1
ATOM 551 C CA . ARG A 1 74 ? -4.766 -2.778 -21.307 1.00 83.06 74 ARG A CA 1
ATOM 552 C C . ARG A 1 74 ? -6.119 -2.404 -20.687 1.00 83.06 74 ARG A C 1
ATOM 554 O O . ARG A 1 74 ? -6.474 -1.225 -20.726 1.00 83.06 74 ARG A O 1
ATOM 561 N N . LYS A 1 75 ? -6.800 -3.376 -20.076 1.00 84.69 75 LYS A N 1
ATOM 562 C CA . LYS A 1 75 ? -8.146 -3.308 -19.479 1.00 84.69 75 LYS A CA 1
ATOM 563 C C . LYS A 1 75 ? -8.255 -2.389 -18.260 1.00 84.69 75 LYS A C 1
ATOM 565 O O . LYS A 1 75 ? -9.196 -1.602 -18.180 1.00 84.69 75 LYS A O 1
ATOM 570 N N . HIS A 1 76 ? -7.310 -2.466 -17.324 1.00 86.88 76 HIS A N 1
ATOM 571 C CA . HIS A 1 76 ? -7.344 -1.666 -16.096 1.00 86.88 76 HIS A CA 1
ATOM 572 C C . HIS A 1 76 ? -6.593 -0.332 -16.255 1.00 86.88 76 HIS A C 1
ATOM 574 O O . HIS A 1 76 ? -5.641 -0.216 -17.032 1.00 86.88 76 HIS A O 1
ATOM 580 N N . ARG A 1 77 ? -7.059 0.705 -15.539 1.00 85.75 77 ARG A N 1
ATOM 581 C CA . ARG A 1 77 ? -6.516 2.079 -15.611 1.00 85.75 77 ARG A CA 1
ATOM 582 C C . ARG A 1 77 ? -5.479 2.399 -14.535 1.00 85.75 77 ARG A C 1
ATOM 584 O O . ARG A 1 77 ? -4.713 3.337 -14.729 1.00 85.75 77 ARG A O 1
ATOM 591 N N . MET A 1 78 ? -5.480 1.665 -13.424 1.00 89.38 78 MET A N 1
ATOM 592 C CA . MET A 1 78 ? -4.627 1.929 -12.268 1.00 89.38 78 MET A CA 1
ATOM 593 C C . MET A 1 78 ? -4.037 0.614 -11.759 1.00 89.38 78 MET A C 1
ATOM 595 O O . MET A 1 78 ? -4.758 -0.242 -11.236 1.00 89.38 78 MET A O 1
ATOM 599 N N . HIS A 1 79 ? -2.733 0.449 -11.961 1.00 92.88 79 HIS A N 1
ATOM 600 C CA . HIS A 1 79 ? -1.978 -0.738 -11.561 1.00 92.88 79 HIS A CA 1
ATOM 601 C C . HIS A 1 79 ? -1.082 -0.404 -10.378 1.00 92.88 79 HIS A C 1
ATOM 603 O O . HIS A 1 79 ? -0.518 0.685 -10.333 1.00 92.88 79 HIS A O 1
ATOM 609 N N . VAL A 1 80 ? -0.916 -1.350 -9.459 1.00 95.56 80 VAL A N 1
ATOM 610 C CA . VAL A 1 80 ? 0.072 -1.263 -8.379 1.00 95.56 80 VAL A CA 1
ATOM 611 C C . VAL A 1 80 ? 0.943 -2.500 -8.464 1.00 95.56 80 VAL A C 1
ATOM 613 O O . VAL A 1 80 ? 0.412 -3.610 -8.540 1.00 95.56 80 VAL A O 1
ATOM 616 N N . ILE A 1 81 ? 2.255 -2.292 -8.473 1.00 95.94 81 ILE A N 1
ATOM 617 C CA . ILE A 1 81 ? 3.259 -3.353 -8.501 1.00 95.94 81 ILE A CA 1
ATOM 618 C C . ILE A 1 81 ? 4.270 -3.062 -7.390 1.00 95.94 81 ILE A C 1
ATOM 620 O O . ILE A 1 81 ? 4.690 -1.918 -7.209 1.00 95.94 81 ILE A O 1
ATOM 624 N N . VAL A 1 82 ? 4.647 -4.098 -6.649 1.00 95.81 82 VAL A N 1
ATOM 625 C CA . VAL A 1 82 ? 5.734 -4.076 -5.667 1.00 95.81 82 VAL A CA 1
ATOM 626 C C . VAL A 1 82 ? 6.809 -5.036 -6.144 1.00 95.81 82 VAL A C 1
ATOM 628 O O . VAL A 1 82 ? 6.493 -6.161 -6.534 1.00 95.81 82 VAL A O 1
ATOM 631 N N . PHE A 1 83 ? 8.065 -4.607 -6.116 1.00 95.00 83 PHE A N 1
ATOM 632 C CA . PHE A 1 83 ? 9.212 -5.402 -6.539 1.00 95.00 83 PHE A CA 1
ATOM 633 C C . PHE A 1 83 ? 10.442 -5.106 -5.671 1.00 95.00 83 PHE A C 1
ATOM 635 O O . PHE A 1 83 ? 10.543 -4.056 -5.043 1.00 95.00 83 PHE A O 1
ATOM 642 N N . THR A 1 84 ? 11.374 -6.051 -5.594 1.00 94.19 84 THR A N 1
ATOM 643 C CA . THR A 1 84 ? 12.646 -5.890 -4.876 1.00 94.19 84 THR A CA 1
ATOM 644 C C . THR A 1 84 ? 13.603 -4.970 -5.637 1.00 94.19 84 THR A C 1
ATOM 646 O O . THR A 1 84 ? 13.436 -4.716 -6.831 1.00 94.19 84 THR A O 1
ATOM 649 N N . TYR A 1 85 ? 14.685 -4.534 -4.989 1.00 91.56 85 TYR A N 1
ATOM 650 C CA . TYR A 1 85 ? 15.747 -3.761 -5.655 1.00 91.56 85 TYR A CA 1
ATOM 651 C C . TYR A 1 85 ? 16.460 -4.549 -6.769 1.00 91.56 85 TYR A C 1
ATOM 653 O O . TYR A 1 85 ? 16.958 -3.956 -7.720 1.00 91.56 85 TYR A O 1
ATOM 661 N N . SER A 1 86 ? 16.431 -5.884 -6.712 1.00 90.44 86 SER A N 1
ATOM 662 C CA . SER A 1 86 ? 16.886 -6.776 -7.790 1.00 90.44 86 SER A CA 1
ATOM 663 C C . SER A 1 86 ? 15.885 -6.920 -8.951 1.00 90.44 86 SER A C 1
ATOM 665 O O . SER A 1 86 ? 16.124 -7.699 -9.871 1.00 90.44 86 SER A O 1
ATOM 667 N N . GLY A 1 87 ? 14.758 -6.199 -8.923 1.00 92.31 87 GLY A N 1
ATOM 668 C CA . GLY A 1 87 ? 13.722 -6.247 -9.955 1.00 92.31 87 GLY A CA 1
ATOM 669 C C . GLY A 1 87 ? 12.771 -7.441 -9.854 1.00 92.31 87 GLY A C 1
ATOM 670 O O . GLY A 1 87 ? 11.956 -7.626 -10.756 1.00 92.31 87 GLY A O 1
ATOM 671 N N . LYS A 1 88 ? 12.833 -8.251 -8.786 1.00 92.62 88 LYS A N 1
ATOM 672 C CA . LYS A 1 88 ? 11.927 -9.395 -8.619 1.00 92.62 88 LYS A CA 1
ATOM 673 C C . LYS A 1 88 ? 10.538 -8.927 -8.175 1.00 92.62 88 LYS A C 1
ATOM 675 O O . LYS A 1 88 ? 10.439 -8.223 -7.170 1.00 92.62 88 LYS A O 1
ATOM 680 N N . PRO A 1 89 ? 9.458 -9.323 -8.864 1.00 93.19 89 PRO A N 1
ATOM 681 C CA . PRO A 1 89 ? 8.102 -8.944 -8.491 1.00 93.19 89 PRO A CA 1
ATOM 682 C C . PRO A 1 89 ? 7.685 -9.636 -7.188 1.00 93.19 89 PRO A C 1
ATOM 684 O O . PRO A 1 89 ? 7.796 -10.850 -7.050 1.00 93.19 89 PRO A O 1
ATOM 687 N N . VAL A 1 90 ? 7.178 -8.847 -6.244 1.00 92.88 90 VAL A N 1
ATOM 688 C CA . VAL A 1 90 ? 6.642 -9.293 -4.949 1.00 92.88 90 VAL A CA 1
ATOM 689 C C . VAL A 1 90 ? 5.125 -9.412 -5.025 1.00 92.88 90 VAL A C 1
ATOM 691 O O . VAL A 1 90 ? 4.558 -10.428 -4.643 1.00 92.88 90 VAL A O 1
ATOM 694 N N . TYR A 1 91 ? 4.465 -8.384 -5.558 1.00 93.88 91 TYR A N 1
ATOM 695 C CA . TYR A 1 91 ? 3.013 -8.323 -5.697 1.00 93.88 91 TYR A CA 1
ATOM 696 C C . TYR A 1 91 ? 2.643 -7.511 -6.939 1.00 93.88 91 TYR A C 1
ATOM 698 O O . TYR A 1 91 ? 3.281 -6.505 -7.249 1.00 93.88 91 TYR A O 1
ATOM 706 N N . THR A 1 92 ? 1.574 -7.910 -7.622 1.00 93.50 92 THR A N 1
ATOM 707 C CA . THR A 1 92 ? 0.900 -7.094 -8.634 1.00 93.50 92 THR A CA 1
ATOM 708 C C . THR A 1 92 ? -0.599 -7.152 -8.385 1.00 93.50 92 THR A C 1
ATOM 710 O O . THR A 1 92 ? -1.136 -8.202 -8.050 1.00 93.50 92 THR A O 1
ATOM 713 N N . ARG A 1 93 ? -1.293 -6.024 -8.555 1.00 91.88 93 ARG A N 1
ATOM 714 C CA . ARG A 1 93 ? -2.755 -5.952 -8.396 1.00 91.88 93 ARG A CA 1
ATOM 715 C C . ARG A 1 93 ? -3.516 -6.778 -9.442 1.00 91.88 93 ARG A C 1
ATOM 717 O O . ARG A 1 93 ? -4.654 -7.174 -9.199 1.00 91.88 93 ARG A O 1
ATOM 724 N N . TYR A 1 94 ? -2.919 -6.957 -10.619 1.00 90.38 94 TYR A N 1
ATOM 725 C CA . TYR A 1 94 ? -3.517 -7.610 -11.781 1.00 90.38 94 TYR A CA 1
ATOM 726 C C . TYR A 1 94 ? -2.452 -8.413 -12.543 1.00 90.38 94 TYR A C 1
ATOM 728 O O . TYR A 1 94 ? -1.285 -8.018 -12.573 1.00 90.38 94 TYR A O 1
ATOM 736 N N . GLY A 1 95 ? -2.866 -9.512 -13.179 1.00 87.62 95 GLY A N 1
ATOM 737 C CA . GLY A 1 95 ? -1.949 -10.482 -13.785 1.00 87.62 95 GLY A CA 1
ATOM 738 C C . GLY A 1 95 ? -1.153 -11.282 -12.746 1.00 87.62 95 GLY A C 1
ATOM 739 O O . GLY A 1 95 ? -1.383 -11.165 -11.543 1.00 87.62 95 GLY A O 1
ATOM 740 N N . SER A 1 96 ? -0.201 -12.090 -13.214 1.00 87.81 96 SER A N 1
ATOM 741 C CA . SER A 1 96 ? 0.717 -12.839 -12.350 1.00 87.81 96 SER A CA 1
ATOM 742 C C . SER A 1 96 ? 2.016 -12.059 -12.088 1.00 87.81 96 SER A C 1
ATOM 744 O O . SER A 1 96 ? 2.468 -11.317 -12.967 1.00 87.81 96 SER A O 1
ATOM 746 N N . PRO A 1 97 ? 2.671 -12.250 -10.923 1.00 88.12 97 PRO A N 1
ATOM 747 C CA . PRO A 1 97 ? 4.016 -11.732 -10.677 1.00 88.12 97 PRO A CA 1
ATOM 748 C C . PRO A 1 97 ? 5.010 -12.148 -11.770 1.00 88.12 97 PRO A C 1
ATOM 750 O O . PRO A 1 97 ? 5.733 -11.302 -12.285 1.00 88.12 97 PRO A O 1
ATOM 753 N N . ASP A 1 98 ? 5.002 -13.413 -12.202 1.00 87.56 98 ASP A N 1
ATOM 754 C CA . ASP A 1 98 ? 5.910 -13.906 -13.248 1.00 87.56 98 ASP A CA 1
ATOM 755 C C . ASP A 1 98 ? 5.735 -13.152 -14.575 1.00 87.56 98 ASP A C 1
ATOM 757 O O . ASP A 1 98 ? 6.723 -12.751 -15.194 1.00 87.56 98 ASP A O 1
ATOM 761 N N . GLY A 1 99 ? 4.487 -12.854 -14.959 1.00 86.62 99 GLY A N 1
ATOM 762 C CA . GLY A 1 99 ? 4.163 -12.097 -16.170 1.00 86.62 99 GLY A CA 1
ATOM 763 C C . GLY A 1 99 ? 4.640 -10.640 -16.159 1.00 86.62 99 GLY A C 1
ATOM 764 O O . GLY A 1 99 ? 4.765 -10.043 -17.224 1.00 86.62 99 GLY A O 1
ATOM 765 N N . VAL A 1 100 ? 4.947 -10.061 -14.991 1.00 90.88 100 VAL A N 1
ATOM 766 C CA . VAL A 1 100 ? 5.520 -8.705 -14.868 1.00 90.88 100 VAL A CA 1
ATOM 767 C C . VAL A 1 100 ? 7.016 -8.699 -14.537 1.00 90.88 100 VAL A C 1
ATOM 769 O O . VAL A 1 100 ? 7.587 -7.623 -14.369 1.00 90.88 100 VAL A O 1
ATOM 772 N N . SER A 1 101 ? 7.682 -9.856 -14.467 1.00 91.19 101 SER A N 1
ATOM 773 C CA . SER A 1 101 ? 9.079 -9.965 -14.012 1.00 91.19 101 SER A CA 1
ATOM 774 C C . SER A 1 101 ? 10.063 -9.144 -14.860 1.00 91.19 101 SER A C 1
ATOM 776 O O . SER A 1 101 ? 10.770 -8.283 -14.335 1.00 91.19 101 SER A O 1
ATOM 778 N N . ALA A 1 102 ? 10.040 -9.305 -16.189 1.00 92.06 102 ALA A N 1
ATOM 779 C CA . ALA A 1 102 ? 10.893 -8.528 -17.097 1.00 92.06 102 ALA A CA 1
ATOM 780 C C . ALA A 1 102 ? 10.619 -7.012 -17.015 1.00 92.06 102 ALA A C 1
ATOM 782 O O . ALA A 1 102 ? 11.535 -6.193 -17.099 1.00 92.06 102 ALA A O 1
ATOM 783 N N . PHE A 1 103 ? 9.356 -6.637 -16.798 1.00 93.19 103 PHE A N 1
ATOM 784 C CA . PHE A 1 103 ? 8.941 -5.248 -16.641 1.00 93.19 103 PHE A CA 1
ATOM 785 C C . PHE A 1 103 ? 9.434 -4.641 -15.314 1.00 93.19 103 PHE A C 1
ATOM 787 O O . PHE A 1 103 ? 9.923 -3.512 -15.301 1.00 93.19 103 PHE A O 1
ATOM 794 N N . CYS A 1 104 ? 9.397 -5.401 -14.216 1.00 94.75 104 CYS A N 1
ATOM 795 C CA . CYS A 1 104 ? 9.958 -4.993 -12.924 1.00 94.75 104 CYS A CA 1
ATOM 796 C C . CYS A 1 104 ? 11.485 -4.840 -12.984 1.00 94.75 104 CYS A C 1
ATOM 798 O O . CYS A 1 104 ? 12.014 -3.864 -12.455 1.00 94.75 104 CYS A O 1
ATOM 800 N N . GLY A 1 105 ? 12.186 -5.730 -13.696 1.00 94.12 105 GLY A N 1
ATOM 801 C CA . GLY A 1 105 ? 13.622 -5.596 -13.967 1.00 94.12 105 GLY A CA 1
ATOM 802 C C . GLY A 1 105 ? 13.969 -4.303 -14.713 1.00 94.12 105 GLY A C 1
ATOM 803 O O . GLY A 1 105 ? 14.882 -3.580 -14.310 1.00 94.12 105 GLY A O 1
ATOM 804 N N . ALA A 1 106 ? 13.197 -3.954 -15.748 1.00 95.06 106 ALA A N 1
ATOM 805 C CA . ALA A 1 106 ? 13.369 -2.694 -16.472 1.00 95.06 106 ALA A CA 1
ATOM 806 C C . ALA A 1 106 ? 13.101 -1.463 -15.582 1.00 95.06 106 ALA A C 1
ATOM 808 O O . ALA A 1 106 ? 13.879 -0.509 -15.605 1.00 95.06 106 ALA A O 1
ATOM 809 N N . LEU A 1 107 ? 12.044 -1.485 -14.759 1.00 95.06 107 LEU A N 1
ATOM 810 C CA . LEU A 1 107 ? 11.757 -0.404 -13.809 1.00 95.06 107 LEU A CA 1
ATOM 811 C C . LEU A 1 107 ? 12.863 -0.248 -12.755 1.00 95.06 107 LEU A C 1
ATOM 813 O O . LEU A 1 107 ? 13.290 0.877 -12.503 1.00 95.06 107 LEU A O 1
ATOM 817 N N . ALA A 1 108 ? 13.363 -1.345 -12.181 1.00 93.69 108 ALA A N 1
ATOM 818 C CA . ALA A 1 108 ? 14.471 -1.319 -11.225 1.00 93.69 108 ALA A CA 1
ATOM 819 C C . ALA A 1 108 ? 15.742 -0.708 -11.838 1.00 93.69 108 ALA A C 1
ATOM 821 O O . ALA A 1 108 ? 16.373 0.150 -11.217 1.00 93.69 108 ALA A O 1
ATOM 822 N N . ALA A 1 109 ? 16.081 -1.084 -13.077 1.00 93.75 109 ALA A N 1
ATOM 823 C CA . ALA A 1 109 ? 17.211 -0.514 -13.807 1.00 93.75 109 ALA A CA 1
ATOM 824 C C . ALA A 1 109 ? 17.047 0.997 -14.059 1.00 93.75 109 ALA A C 1
ATOM 826 O O . ALA A 1 109 ? 17.998 1.752 -13.851 1.00 93.75 109 ALA A O 1
ATOM 827 N N . ILE A 1 110 ? 15.848 1.451 -14.447 1.00 93.12 110 ILE A N 1
ATOM 828 C CA . ILE A 1 110 ? 15.536 2.878 -14.635 1.00 93.12 110 ILE A CA 1
ATOM 829 C C . ILE A 1 110 ? 15.716 3.645 -13.320 1.00 93.12 110 ILE A C 1
ATOM 831 O O . ILE A 1 110 ? 16.492 4.598 -13.275 1.00 93.12 110 ILE A O 1
ATOM 835 N N . VAL A 1 111 ? 15.040 3.227 -12.244 1.00 91.56 111 VAL A N 1
ATOM 836 C CA . VAL A 1 111 ? 15.081 3.929 -10.948 1.00 91.56 111 VAL A CA 1
ATOM 837 C C . VAL A 1 111 ? 16.514 3.981 -10.402 1.00 91.56 111 VAL A C 1
ATOM 839 O O . VAL A 1 111 ? 16.976 5.050 -10.003 1.00 91.56 111 VAL A O 1
ATOM 842 N N . SER A 1 112 ? 17.254 2.870 -10.480 1.00 88.75 112 SER A N 1
ATOM 843 C CA . SER A 1 112 ? 18.659 2.803 -10.051 1.00 88.75 112 SER A CA 1
ATOM 844 C C . SER A 1 112 ? 19.569 3.730 -10.863 1.00 88.75 112 SER A C 1
ATOM 846 O O . SER A 1 112 ? 20.463 4.362 -10.301 1.00 88.75 112 SER A O 1
ATOM 848 N N . LYS A 1 113 ? 19.343 3.853 -12.180 1.00 90.00 113 LYS A N 1
ATOM 849 C CA . LYS A 1 113 ? 20.112 4.767 -13.039 1.00 90.00 113 LYS A CA 1
ATOM 850 C C . LYS A 1 113 ? 19.828 6.235 -12.740 1.00 90.00 113 LYS A C 1
ATOM 852 O O . LYS A 1 113 ? 20.770 7.021 -12.723 1.00 90.00 113 LYS A O 1
ATOM 857 N N . PHE A 1 114 ? 18.578 6.594 -12.448 1.00 88.50 114 PHE A N 1
ATOM 858 C CA . PHE A 1 114 ? 18.248 7.944 -11.983 1.00 88.50 114 PHE A CA 1
ATOM 859 C C . PHE A 1 114 ? 18.902 8.253 -10.629 1.00 8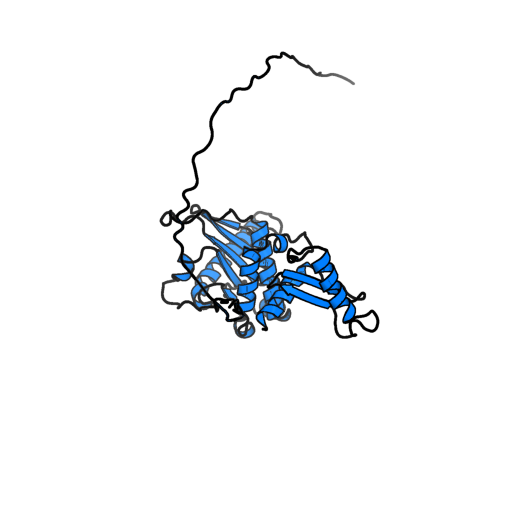8.50 114 PHE A C 1
ATOM 861 O O . PHE A 1 114 ? 19.524 9.302 -10.503 1.00 88.50 114 PHE A O 1
ATOM 868 N N . GLY A 1 115 ? 18.863 7.331 -9.659 1.00 84.31 115 GLY A N 1
ATOM 869 C CA . GLY A 1 115 ? 19.557 7.503 -8.373 1.00 84.31 115 GLY A CA 1
ATOM 870 C C . GLY A 1 115 ? 21.063 7.755 -8.534 1.00 84.31 115 GLY A C 1
ATOM 871 O O . GLY A 1 115 ? 21.589 8.724 -7.991 1.00 84.31 115 GLY A O 1
ATOM 872 N N . GLN A 1 116 ? 21.742 6.952 -9.365 1.00 84.56 116 GLN A N 1
ATOM 873 C CA . GLN A 1 116 ? 23.158 7.164 -9.711 1.00 84.56 116 GLN A CA 1
ATOM 874 C C . GLN A 1 116 ? 23.404 8.537 -10.358 1.00 84.56 116 GLN A C 1
ATOM 876 O O . GLN A 1 116 ? 24.382 9.205 -10.030 1.00 84.56 116 GLN A O 1
ATOM 881 N N . PHE A 1 117 ? 22.523 8.972 -11.264 1.00 85.56 117 PHE A N 1
ATOM 882 C CA . PHE A 1 117 ? 22.642 10.260 -11.947 1.00 85.56 117 PHE A CA 1
ATOM 883 C C . PHE A 1 117 ? 22.512 11.451 -10.986 1.00 85.56 117 PHE A C 1
ATOM 885 O O . PHE A 1 117 ? 23.331 12.369 -11.055 1.00 85.56 117 PHE A O 1
ATOM 892 N N . TYR A 1 118 ? 21.538 11.437 -10.069 1.00 82.19 118 TYR A N 1
ATOM 893 C CA . TYR A 1 118 ? 21.365 12.513 -9.085 1.00 82.19 118 TYR A CA 1
ATOM 894 C C . TYR A 1 118 ? 22.555 12.606 -8.124 1.00 82.19 118 TYR A C 1
ATOM 896 O O . TYR A 1 118 ? 23.081 13.698 -7.918 1.00 82.19 118 TYR A O 1
ATOM 904 N N . GLN A 1 119 ? 23.046 11.467 -7.624 1.00 81.12 119 GLN A N 1
ATOM 905 C CA . GLN A 1 119 ? 24.244 11.408 -6.775 1.00 81.12 119 GLN A CA 1
ATOM 906 C C . GLN A 1 119 ? 25.493 11.933 -7.504 1.00 81.12 119 GLN A C 1
ATOM 908 O O . GLN A 1 119 ? 26.232 12.751 -6.959 1.00 81.12 119 GLN A O 1
ATOM 913 N N . MET A 1 120 ? 25.711 11.521 -8.758 1.00 80.12 120 MET A N 1
ATOM 914 C CA . MET A 1 120 ? 26.852 11.974 -9.565 1.00 80.12 120 MET A CA 1
ATOM 915 C C . MET A 1 120 ? 26.768 13.463 -9.940 1.00 80.12 120 MET A C 1
ATOM 917 O O . MET A 1 120 ? 27.799 14.109 -10.110 1.00 80.1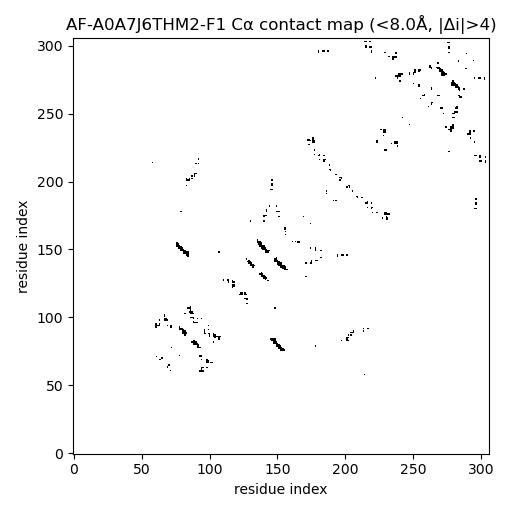2 120 MET A O 1
ATOM 921 N N . SER A 1 121 ? 25.559 14.021 -10.029 1.00 79.44 121 SER A N 1
ATOM 922 C CA . SER A 1 121 ? 25.320 15.441 -10.332 1.00 79.44 121 SER A CA 1
ATOM 923 C C . SER A 1 121 ? 25.453 16.364 -9.110 1.00 79.44 121 SER A C 1
ATOM 925 O O . SER A 1 121 ? 25.103 17.538 -9.199 1.00 79.44 121 SER A O 1
ATOM 927 N N . GLY A 1 122 ? 25.919 15.854 -7.962 1.00 73.50 122 GLY A N 1
ATOM 928 C CA . GLY A 1 122 ? 26.022 16.620 -6.714 1.00 73.50 122 GLY A CA 1
ATOM 929 C C . GLY A 1 122 ? 24.679 16.868 -6.016 1.00 73.50 122 GLY A C 1
ATOM 930 O O . GLY A 1 122 ? 24.588 17.748 -5.161 1.00 73.50 122 GLY A O 1
ATOM 931 N N . GLY A 1 123 ? 23.633 16.119 -6.379 1.00 69.88 123 GLY A N 1
ATOM 932 C CA . GLY A 1 123 ? 22.346 16.147 -5.689 1.00 69.88 123 GLY A CA 1
ATOM 933 C C . GLY A 1 123 ? 22.434 15.575 -4.272 1.00 69.88 123 GLY A C 1
ATOM 934 O O . GLY A 1 123 ? 23.363 14.843 -3.925 1.00 69.88 123 GLY A O 1
ATOM 935 N N . ALA A 1 124 ? 21.439 15.893 -3.441 1.00 70.69 124 ALA A N 1
ATOM 936 C CA . ALA A 1 124 ? 21.328 15.306 -2.110 1.00 70.69 124 ALA A CA 1
ATOM 937 C C . ALA A 1 124 ? 21.195 13.775 -2.202 1.00 70.69 124 ALA A C 1
ATOM 939 O O . ALA A 1 124 ? 20.504 13.255 -3.077 1.00 70.69 124 ALA A O 1
ATOM 940 N N . SER A 1 125 ? 21.805 13.049 -1.263 1.00 65.00 125 SER A N 1
ATOM 941 C CA . SER A 1 125 ? 21.824 11.577 -1.252 1.00 65.00 125 SER A CA 1
ATOM 942 C C . SER A 1 125 ? 20.448 10.909 -1.093 1.00 65.00 125 SER A C 1
ATOM 944 O O . SER A 1 125 ? 20.354 9.699 -1.274 1.00 65.00 125 SER A O 1
ATOM 946 N N . ASP A 1 126 ? 19.416 11.683 -0.744 1.00 68.75 126 ASP A N 1
ATOM 947 C CA . ASP A 1 126 ? 18.014 11.266 -0.570 1.00 68.75 126 ASP A CA 1
ATOM 948 C C . ASP A 1 126 ? 17.107 11.686 -1.755 1.00 68.75 126 ASP A C 1
ATOM 950 O O . ASP A 1 126 ? 15.900 11.426 -1.759 1.00 68.75 126 ASP A O 1
ATOM 954 N N . ASP A 1 127 ? 17.656 12.339 -2.793 1.00 75.31 127 ASP A N 1
ATOM 955 C CA . ASP A 1 127 ? 16.861 12.633 -3.988 1.00 75.31 127 ASP A CA 1
ATOM 956 C C . ASP A 1 127 ? 16.614 11.355 -4.803 1.00 75.31 127 ASP A C 1
ATOM 958 O O . ASP A 1 127 ? 17.519 10.578 -5.118 1.00 75.31 127 ASP A O 1
ATOM 962 N N . SER A 1 128 ? 15.345 11.114 -5.113 1.00 81.31 128 SER A N 1
ATOM 963 C CA . SER A 1 128 ? 14.852 9.844 -5.637 1.00 81.31 128 SER A CA 1
ATOM 964 C C . SER A 1 128 ? 13.762 10.076 -6.675 1.00 81.31 128 SER A C 1
ATOM 966 O O . SER A 1 128 ? 12.937 10.986 -6.571 1.00 81.31 128 SER A O 1
ATOM 968 N N . LEU A 1 129 ? 13.725 9.224 -7.700 1.00 89.75 129 LEU A N 1
ATOM 969 C CA . LEU A 1 129 ? 12.755 9.333 -8.786 1.00 89.75 129 LEU A CA 1
ATOM 970 C C . LEU A 1 129 ? 11.321 9.186 -8.246 1.00 89.75 129 LEU A C 1
ATOM 972 O O . LEU A 1 129 ? 10.876 8.083 -7.952 1.00 89.75 129 LEU A O 1
ATOM 976 N N . ARG A 1 130 ? 10.568 10.290 -8.143 1.00 91.19 130 ARG A N 1
ATOM 977 C CA . ARG A 1 130 ? 9.190 10.284 -7.603 1.00 91.19 130 ARG A CA 1
ATOM 978 C C . ARG A 1 130 ? 8.114 9.972 -8.641 1.00 91.19 130 ARG A C 1
ATOM 980 O O . ARG A 1 130 ? 7.116 9.330 -8.313 1.00 91.19 130 ARG A O 1
ATOM 987 N N . CYS A 1 131 ? 8.262 10.472 -9.869 1.00 93.06 131 CYS A N 1
ATOM 988 C CA . CYS A 1 131 ? 7.244 10.344 -10.912 1.00 93.06 131 CYS A CA 1
ATOM 989 C C . CYS A 1 131 ? 7.848 10.440 -12.321 1.00 93.06 131 CYS A C 1
ATOM 991 O O . CYS A 1 131 ? 8.590 11.376 -12.600 1.00 93.06 131 CYS A O 1
ATOM 993 N N . ILE A 1 132 ? 7.439 9.558 -13.236 1.00 93.06 132 ILE A N 1
ATOM 994 C CA . ILE A 1 132 ? 7.617 9.724 -14.690 1.00 93.06 132 ILE A CA 1
ATOM 995 C C . ILE A 1 132 ? 6.240 9.959 -15.314 1.00 93.06 132 ILE A C 1
ATOM 997 O O . ILE A 1 132 ? 5.301 9.211 -15.040 1.00 93.06 132 ILE A O 1
ATOM 1001 N N . THR A 1 133 ? 6.110 10.969 -16.176 1.00 91.31 133 THR A N 1
ATOM 1002 C CA . THR A 1 133 ? 4.896 11.195 -16.980 1.00 91.31 133 THR A CA 1
ATOM 1003 C C . THR A 1 133 ? 5.232 11.044 -18.456 1.00 91.31 133 THR A C 1
ATOM 1005 O O . THR A 1 133 ? 6.106 11.728 -18.974 1.00 91.31 133 THR A O 1
ATOM 1008 N N . THR A 1 134 ? 4.537 10.137 -19.135 1.00 89.50 134 THR A N 1
ATOM 1009 C CA . THR A 1 134 ? 4.661 9.931 -20.586 1.00 89.50 134 THR A CA 1
ATOM 1010 C C . THR A 1 134 ? 3.834 10.955 -21.364 1.00 89.50 134 THR A C 1
ATOM 1012 O O . THR A 1 134 ? 2.811 11.432 -20.871 1.00 89.50 134 THR A O 1
ATOM 1015 N N . SER A 1 135 ? 4.208 11.228 -22.618 1.00 82.69 135 SER A N 1
ATOM 1016 C CA . SER A 1 135 ? 3.436 12.084 -23.538 1.00 82.69 135 SER A CA 1
ATOM 1017 C C . SER A 1 135 ? 1.990 11.603 -23.747 1.00 82.69 135 SER A C 1
ATOM 1019 O O . SER A 1 135 ? 1.081 12.412 -23.891 1.00 82.69 135 SER A O 1
ATOM 1021 N N . GLY A 1 136 ? 1.746 10.288 -23.668 1.00 77.81 136 GLY A N 1
ATOM 1022 C CA . GLY A 1 136 ? 0.406 9.682 -23.669 1.00 77.81 136 GLY A CA 1
ATOM 1023 C C . GLY A 1 136 ? -0.378 9.822 -22.352 1.00 77.81 136 GLY A C 1
ATOM 1024 O O . GLY A 1 136 ? -1.374 9.124 -22.155 1.00 77.81 136 GLY A O 1
ATOM 1025 N N . GLY A 1 137 ? 0.083 10.651 -21.411 1.00 82.19 137 GLY A N 1
ATOM 1026 C CA . GLY A 1 137 ? -0.583 10.928 -20.136 1.00 82.19 137 GLY A CA 1
ATOM 1027 C C . GLY A 1 137 ? -0.572 9.775 -19.126 1.00 82.19 137 GLY A C 1
ATOM 1028 O O . GLY A 1 137 ? -1.281 9.845 -18.124 1.00 82.19 137 GLY A O 1
ATOM 1029 N N . THR A 1 138 ? 0.195 8.705 -19.363 1.00 88.56 138 THR A N 1
ATOM 1030 C CA . THR A 1 138 ? 0.407 7.648 -18.358 1.00 88.56 138 THR A CA 1
ATOM 1031 C C . THR A 1 138 ? 1.478 8.095 -17.372 1.00 88.56 138 THR A C 1
ATOM 1033 O O . THR A 1 138 ? 2.565 8.504 -17.791 1.00 88.56 138 THR A O 1
ATOM 1036 N N . ARG A 1 139 ? 1.161 8.020 -16.078 1.00 91.94 139 ARG A N 1
ATOM 1037 C CA . ARG A 1 139 ? 2.015 8.427 -14.957 1.00 91.94 139 ARG A CA 1
ATOM 1038 C C . ARG A 1 139 ? 2.467 7.198 -14.175 1.00 91.94 139 ARG A C 1
ATOM 1040 O O . ARG A 1 139 ? 1.631 6.406 -13.747 1.00 91.94 139 ARG A O 1
ATOM 1047 N N . PHE A 1 140 ? 3.771 7.083 -13.972 1.00 95.25 140 PHE A N 1
ATOM 1048 C CA . PHE A 1 140 ? 4.416 6.110 -13.096 1.00 95.25 140 PHE A CA 1
ATOM 1049 C C . PHE A 1 140 ? 4.831 6.856 -11.836 1.00 95.25 140 PHE A C 1
ATOM 1051 O O . PHE A 1 140 ? 5.685 7.734 -11.913 1.00 95.25 140 PHE A O 1
ATOM 1058 N N . VAL A 1 141 ? 4.203 6.560 -10.704 1.00 95.00 141 VAL A N 1
ATOM 1059 C CA . VAL A 1 141 ? 4.530 7.142 -9.398 1.00 95.00 141 VAL A CA 1
ATOM 1060 C C . VAL A 1 141 ? 5.267 6.095 -8.590 1.00 95.00 141 VAL A C 1
ATOM 1062 O O . VAL A 1 141 ? 4.735 5.008 -8.394 1.00 95.00 141 VAL A O 1
ATOM 1065 N N . PHE A 1 142 ? 6.463 6.428 -8.121 1.00 95.62 142 PHE A N 1
ATOM 1066 C CA . PHE A 1 142 ? 7.318 5.516 -7.371 1.00 95.62 142 PHE A CA 1
ATOM 1067 C C . PHE A 1 142 ? 7.354 5.897 -5.888 1.00 95.62 142 PHE A C 1
ATOM 1069 O O . PHE A 1 142 ? 7.191 7.068 -5.514 1.00 95.62 142 PHE A O 1
ATOM 1076 N N . LEU A 1 143 ? 7.601 4.900 -5.046 1.00 94.12 143 LEU A N 1
ATOM 1077 C CA . LEU A 1 143 ? 7.888 5.040 -3.627 1.00 94.12 143 LEU A CA 1
ATOM 1078 C C . LEU A 1 143 ? 9.068 4.125 -3.268 1.00 94.12 143 LEU A C 1
ATOM 1080 O O . LEU A 1 143 ? 8.979 2.910 -3.445 1.00 94.12 143 LEU A O 1
ATOM 1084 N N . ASP A 1 144 ? 10.149 4.728 -2.764 1.00 93.38 144 ASP A N 1
ATOM 1085 C CA . ASP A 1 144 ? 11.258 4.023 -2.113 1.00 93.38 144 ASP A CA 1
ATOM 1086 C C . ASP A 1 144 ? 10.806 3.543 -0.730 1.00 93.38 144 ASP A C 1
ATOM 1088 O O . ASP A 1 144 ? 10.353 4.344 0.103 1.00 93.38 144 ASP A O 1
ATOM 1092 N N . ARG A 1 145 ? 10.916 2.235 -0.507 1.00 91.56 145 ARG A N 1
ATOM 1093 C CA . ARG A 1 145 ? 10.874 1.592 0.807 1.00 91.56 145 ARG A CA 1
ATOM 1094 C C . ARG A 1 145 ? 11.917 0.482 0.837 1.00 91.56 145 ARG A C 1
ATOM 1096 O O . ARG A 1 145 ? 11.564 -0.693 0.922 1.00 91.56 145 ARG A O 1
ATOM 1103 N N . THR A 1 146 ? 13.189 0.865 0.700 1.00 88.38 146 THR A N 1
ATOM 1104 C CA . THR A 1 146 ? 14.372 -0.011 0.794 1.00 88.38 146 THR A CA 1
ATOM 1105 C C . THR A 1 146 ? 14.131 -1.184 1.761 1.00 88.38 146 THR A C 1
ATOM 1107 O O . THR A 1 146 ? 13.874 -0.929 2.937 1.00 88.38 146 THR A O 1
ATOM 1110 N N . PRO A 1 147 ? 14.203 -2.459 1.317 1.00 90.06 147 PRO A N 1
ATOM 1111 C CA . PRO A 1 147 ? 14.726 -2.971 0.038 1.00 90.06 147 PRO A CA 1
ATOM 1112 C C . PRO A 1 147 ? 13.665 -3.201 -1.069 1.00 90.06 147 PRO A C 1
ATOM 1114 O O . PRO A 1 147 ? 13.866 -4.022 -1.975 1.00 90.06 147 PRO A O 1
ATOM 1117 N N . LEU A 1 148 ? 12.523 -2.509 -1.003 1.00 92.94 148 LEU A N 1
ATOM 1118 C CA . LEU A 1 148 ? 11.395 -2.626 -1.930 1.00 92.94 148 LEU A CA 1
ATOM 1119 C C . LEU A 1 148 ? 11.116 -1.326 -2.697 1.00 92.94 148 LEU A C 1
ATOM 1121 O O . LEU A 1 148 ? 11.077 -0.232 -2.137 1.00 92.94 148 LEU A O 1
ATOM 1125 N N . TRP A 1 149 ? 10.825 -1.475 -3.985 1.00 94.75 149 TRP A N 1
ATOM 1126 C CA . TRP A 1 149 ? 10.213 -0.449 -4.819 1.00 94.75 149 TRP A CA 1
ATOM 1127 C C . TRP A 1 149 ? 8.717 -0.711 -4.938 1.00 94.75 149 TRP A C 1
ATOM 1129 O O . TRP A 1 149 ? 8.284 -1.823 -5.252 1.00 94.75 149 TRP A O 1
ATOM 1139 N N . LEU A 1 150 ? 7.917 0.334 -4.746 1.00 96.69 150 LEU A N 1
ATOM 1140 C CA . LEU A 1 150 ? 6.492 0.309 -5.049 1.00 96.69 150 LEU A CA 1
ATOM 1141 C C . LEU A 1 150 ? 6.200 1.298 -6.177 1.00 96.69 150 LEU A C 1
ATOM 1143 O O . LEU A 1 150 ? 6.688 2.428 -6.157 1.00 96.69 150 LEU A O 1
ATOM 1147 N N . VAL A 1 151 ? 5.385 0.889 -7.152 1.00 97.06 151 VAL A N 1
ATOM 1148 C CA . VAL A 1 151 ? 4.975 1.741 -8.276 1.00 97.06 151 VAL A CA 1
ATOM 1149 C C . VAL A 1 151 ? 3.461 1.708 -8.482 1.00 97.06 151 VAL A C 1
ATOM 1151 O O . VAL A 1 151 ? 2.848 0.643 -8.549 1.00 97.06 151 VAL A O 1
ATOM 1154 N N . ALA A 1 152 ? 2.860 2.890 -8.621 1.00 95.31 152 ALA A N 1
ATOM 1155 C CA . ALA A 1 152 ? 1.496 3.080 -9.101 1.00 95.31 152 ALA A CA 1
ATOM 1156 C C . ALA A 1 152 ? 1.535 3.571 -10.555 1.00 95.31 152 ALA A C 1
ATOM 1158 O O . ALA A 1 152 ? 2.164 4.585 -10.861 1.00 95.31 152 ALA A O 1
ATOM 1159 N N . ILE A 1 153 ? 0.844 2.873 -11.454 1.00 93.75 153 ILE A N 1
ATOM 1160 C CA . ILE A 1 153 ? 0.801 3.178 -12.888 1.00 93.75 153 ILE A CA 1
ATOM 1161 C C . ILE A 1 153 ? -0.612 3.633 -13.238 1.00 93.75 153 ILE A C 1
ATOM 1163 O O . ILE A 1 153 ? -1.523 2.821 -13.419 1.00 93.75 153 ILE A O 1
ATOM 1167 N N . CYS A 1 154 ? -0.788 4.948 -13.334 1.00 90.25 154 CYS A N 1
ATOM 1168 C CA . CYS A 1 154 ? -2.049 5.595 -13.675 1.00 90.25 154 CYS A CA 1
ATOM 1169 C C . CYS A 1 154 ? -2.084 5.893 -15.173 1.00 90.25 154 CYS A C 1
ATOM 1171 O O . CYS A 1 154 ? -1.374 6.775 -15.659 1.00 90.25 154 CYS A O 1
ATOM 1173 N N . LYS A 1 155 ? -2.916 5.169 -15.921 1.00 85.44 155 LYS A N 1
ATOM 1174 C CA . LYS A 1 155 ? -3.030 5.316 -17.374 1.00 85.44 155 LYS A CA 1
ATOM 1175 C C . LYS A 1 155 ? -3.937 6.488 -17.743 1.00 85.44 155 LYS A C 1
ATOM 1177 O O . LYS A 1 155 ? -5.116 6.529 -17.375 1.00 85.44 155 LYS A O 1
ATOM 1182 N N . GLY A 1 156 ? -3.376 7.413 -18.521 1.00 71.88 156 GLY A N 1
ATOM 1183 C CA . GLY A 1 156 ? -4.092 8.543 -19.106 1.00 71.88 156 GLY A CA 1
ATOM 1184 C C . GLY A 1 156 ? -5.134 8.120 -20.144 1.00 71.88 156 GLY A C 1
ATOM 1185 O O . GLY A 1 156 ? -5.418 6.936 -20.346 1.00 71.88 156 GLY A O 1
ATOM 1186 N N . ARG A 1 157 ? -5.725 9.100 -20.836 1.00 64.06 157 ARG A N 1
ATOM 1187 C CA . ARG A 1 157 ? -6.594 8.825 -21.989 1.00 64.06 157 ARG A CA 1
ATOM 1188 C C . ARG A 1 157 ? -5.770 8.207 -23.120 1.00 64.06 157 ARG A C 1
ATOM 1190 O O . ARG A 1 157 ? -5.038 8.904 -23.810 1.00 64.06 157 ARG A O 1
ATOM 1197 N N . THR A 1 158 ? -5.933 6.907 -23.353 1.00 54.56 158 THR A N 1
ATOM 1198 C CA . THR A 1 158 ? -5.422 6.266 -24.571 1.00 54.56 158 THR A CA 1
ATOM 1199 C C . THR A 1 158 ? -6.240 6.760 -25.767 1.00 54.56 158 THR A C 1
ATOM 1201 O O . THR A 1 158 ? -7.469 6.678 -25.737 1.00 54.56 158 THR A O 1
ATOM 1204 N N . ALA A 1 159 ? -5.581 7.256 -26.820 1.00 49.34 159 ALA A N 1
ATOM 1205 C CA . ALA A 1 159 ? -6.226 7.966 -27.935 1.00 49.34 159 ALA A CA 1
ATOM 1206 C C . ALA A 1 159 ? -7.368 7.187 -28.631 1.00 49.34 159 ALA A C 1
ATOM 1208 O O . ALA A 1 159 ? -8.318 7.794 -29.125 1.00 49.34 159 ALA A O 1
ATOM 1209 N N . GLY A 1 160 ? -7.313 5.849 -28.619 1.00 50.31 160 GLY A N 1
ATOM 1210 C CA . GLY A 1 160 ? -8.349 4.980 -29.187 1.00 50.31 160 GLY A CA 1
ATOM 1211 C C . GLY A 1 160 ? -9.633 4.832 -28.357 1.00 50.31 160 GLY A C 1
ATOM 1212 O O . GLY A 1 160 ? -10.628 4.352 -28.886 1.00 50.31 160 GLY A O 1
ATOM 1213 N N . ASN A 1 161 ? -9.666 5.243 -27.081 1.00 53.22 161 ASN A N 1
ATOM 1214 C CA . ASN A 1 161 ? -10.784 4.942 -26.170 1.00 53.22 161 ASN A CA 1
ATOM 1215 C C . ASN A 1 161 ? -11.583 6.195 -25.752 1.00 53.22 161 ASN A C 1
ATOM 1217 O O . ASN A 1 161 ? -11.854 6.435 -24.573 1.00 53.22 161 ASN A O 1
ATOM 1221 N N . LYS A 1 162 ? -11.975 7.009 -26.747 1.00 54.22 162 LYS A N 1
ATOM 1222 C CA . LYS A 1 162 ? -12.670 8.307 -26.577 1.00 54.22 162 LYS A CA 1
ATOM 1223 C C . LYS A 1 162 ? -13.955 8.245 -25.731 1.00 54.22 162 LYS A C 1
ATOM 1225 O O . LYS A 1 162 ? -14.318 9.251 -25.130 1.00 54.22 162 LYS A O 1
ATOM 1230 N N . LYS A 1 163 ? -14.616 7.080 -25.649 1.00 56.06 163 LYS A N 1
ATOM 1231 C CA . LYS A 1 163 ? -15.843 6.862 -24.855 1.00 56.06 163 LYS A CA 1
ATOM 1232 C C . LYS A 1 163 ? -15.617 6.842 -23.336 1.00 56.06 163 LYS A C 1
ATOM 1234 O O . LYS A 1 163 ? -16.586 6.909 -22.590 1.00 56.06 163 LYS A O 1
ATOM 1239 N N . GLN A 1 164 ? -14.375 6.742 -22.856 1.00 55.72 164 GLN A N 1
ATOM 1240 C CA . GLN A 1 164 ? -14.100 6.764 -21.418 1.00 55.72 164 GLN A CA 1
ATOM 1241 C C . GLN A 1 164 ? -13.985 8.201 -20.889 1.00 55.72 164 GLN A C 1
ATOM 1243 O O . GLN A 1 164 ? -13.248 9.039 -21.432 1.00 55.72 164 GLN A O 1
ATOM 1248 N N . ALA A 1 165 ? -14.685 8.466 -19.782 1.00 54.28 165 ALA A N 1
ATOM 1249 C CA . ALA A 1 165 ? -14.533 9.697 -19.016 1.00 54.28 165 ALA A CA 1
ATOM 1250 C C . ALA A 1 165 ? -13.050 9.913 -18.637 1.00 54.28 165 ALA A C 1
ATOM 1252 O O . ALA A 1 165 ? -12.328 8.934 -18.368 1.00 54.28 165 ALA A O 1
ATOM 1253 N N . PRO A 1 166 ? -12.557 11.167 -18.629 1.00 56.72 166 PRO A N 1
ATOM 1254 C CA . PRO A 1 166 ? -11.226 11.440 -18.106 1.00 56.72 166 PRO A CA 1
ATOM 1255 C C . PRO A 1 166 ? -11.182 10.955 -16.652 1.00 56.72 166 PRO A C 1
ATOM 1257 O O . PRO A 1 166 ? -12.135 11.161 -15.903 1.00 56.72 166 PRO A O 1
ATOM 1260 N N . LEU A 1 167 ? -10.110 10.258 -16.265 1.00 56.59 167 LEU A N 1
ATOM 1261 C CA . LEU A 1 167 ? -9.913 9.986 -14.842 1.00 56.59 167 LEU A CA 1
ATOM 1262 C C . LEU A 1 167 ? -9.597 11.344 -14.198 1.00 56.59 167 LEU A C 1
ATOM 1264 O O . LEU A 1 167 ? -8.807 12.083 -14.800 1.00 56.59 167 LEU A O 1
ATOM 1268 N N . PRO A 1 168 ? -10.177 11.700 -13.038 1.00 61.22 168 PRO A N 1
ATOM 1269 C CA . PRO A 1 168 ? -9.711 12.866 -12.298 1.00 61.22 168 PRO A CA 1
ATOM 1270 C C . PRO A 1 168 ? -8.196 12.759 -12.091 1.00 61.22 168 PRO A C 1
ATOM 1272 O O . PRO A 1 168 ? -7.661 11.666 -11.880 1.00 61.22 168 PRO A O 1
ATOM 1275 N N . VAL A 1 169 ? -7.492 13.886 -12.206 1.00 70.06 169 VAL A N 1
ATOM 1276 C CA . VAL A 1 169 ? -6.035 13.917 -12.044 1.00 70.06 169 VAL A CA 1
ATOM 1277 C C . VAL A 1 169 ? -5.721 13.684 -10.573 1.00 70.06 169 VAL A C 1
ATOM 1279 O O . VAL A 1 169 ? -5.749 14.610 -9.770 1.00 70.06 169 VAL A O 1
ATOM 1282 N N . VAL A 1 170 ? -5.428 12.432 -10.222 1.00 78.31 170 VAL A N 1
ATOM 1283 C CA . VAL A 1 170 ? -5.046 12.062 -8.858 1.00 78.31 170 VAL A CA 1
ATOM 1284 C C . VAL A 1 170 ? -3.724 12.775 -8.506 1.00 78.31 170 VAL A C 1
ATOM 1286 O O . VAL A 1 170 ? -2.738 12.632 -9.250 1.00 78.31 170 VAL A O 1
ATOM 1289 N N . PRO A 1 171 ? -3.668 13.570 -7.420 1.00 85.31 171 PRO A N 1
ATOM 1290 C CA . PRO A 1 171 ? -2.446 14.218 -6.960 1.00 85.31 171 PRO A CA 1
ATOM 1291 C C . PRO A 1 171 ? -1.316 13.218 -6.691 1.00 85.31 171 PRO A C 1
ATOM 1293 O O . PRO A 1 171 ? -1.547 12.070 -6.311 1.00 85.31 171 PRO A O 1
ATOM 1296 N N . LEU A 1 172 ? -0.068 13.668 -6.861 1.00 87.12 172 LEU A N 1
ATOM 1297 C CA . LEU A 1 172 ? 1.109 12.827 -6.610 1.00 87.12 172 LEU A CA 1
ATOM 1298 C C . LEU A 1 172 ? 1.168 12.344 -5.152 1.00 87.12 172 LEU A C 1
ATOM 1300 O O . LEU A 1 172 ? 1.475 11.179 -4.919 1.00 87.12 172 LEU A O 1
ATOM 1304 N N . ALA A 1 173 ? 0.840 13.225 -4.199 1.00 85.50 173 ALA A N 1
ATOM 1305 C CA . ALA A 1 173 ? 0.768 12.891 -2.779 1.00 85.50 173 ALA A CA 1
ATOM 1306 C C . ALA A 1 173 ? -0.222 11.743 -2.534 1.00 85.50 173 ALA A C 1
ATOM 1308 O O . ALA A 1 173 ? 0.183 10.701 -2.040 1.00 85.50 173 ALA A O 1
ATOM 1309 N N . GLN A 1 174 ? -1.464 11.871 -3.017 1.00 85.19 174 GLN A N 1
ATOM 1310 C CA . GLN A 1 174 ? -2.513 10.855 -2.871 1.00 85.19 174 GLN A CA 1
ATOM 1311 C C . GLN A 1 174 ? -2.063 9.463 -3.366 1.00 85.19 174 GLN A C 1
ATOM 1313 O O . GLN A 1 174 ? -2.273 8.460 -2.685 1.00 85.19 174 GLN A O 1
ATOM 1318 N N . LEU A 1 175 ? -1.385 9.391 -4.519 1.00 88.94 175 LEU A N 1
ATOM 1319 C CA . LEU A 1 175 ? -0.840 8.128 -5.037 1.00 88.94 175 LEU A CA 1
ATOM 1320 C C . LEU A 1 175 ? 0.308 7.578 -4.177 1.00 88.94 175 LEU A C 1
ATOM 1322 O O . LEU A 1 175 ? 0.395 6.366 -3.997 1.00 88.94 175 LEU A O 1
ATOM 1326 N N . ARG A 1 176 ? 1.174 8.436 -3.626 1.00 90.56 176 ARG A N 1
ATOM 1327 C CA . ARG A 1 176 ? 2.258 8.011 -2.723 1.00 90.56 176 ARG A CA 1
ATOM 1328 C C . ARG A 1 176 ? 1.732 7.525 -1.373 1.00 90.56 176 ARG A C 1
ATOM 1330 O O . ARG A 1 176 ? 2.211 6.498 -0.906 1.00 90.56 176 ARG A O 1
ATOM 1337 N N . SER A 1 177 ? 0.714 8.170 -0.809 1.00 87.44 177 SER A N 1
ATOM 1338 C CA . SER A 1 177 ? 0.052 7.735 0.428 1.00 87.44 177 SER A CA 1
ATOM 1339 C C . SER A 1 177 ? -0.598 6.359 0.266 1.00 87.44 177 SER A C 1
ATOM 1341 O O . SER A 1 177 ? -0.415 5.488 1.113 1.00 87.44 177 SER A O 1
ATOM 1343 N N . MET A 1 178 ? -1.267 6.109 -0.869 1.00 90.00 178 MET A N 1
ATOM 1344 C CA . MET A 1 178 ? -1.767 4.773 -1.228 1.00 90.00 178 MET A CA 1
ATOM 1345 C C . MET A 1 178 ? -0.632 3.739 -1.280 1.00 90.00 178 MET A C 1
ATOM 1347 O O . MET A 1 178 ? -0.770 2.650 -0.727 1.00 90.00 178 MET A O 1
ATOM 1351 N N . LEU A 1 179 ? 0.496 4.054 -1.928 1.00 93.19 179 LEU A N 1
ATOM 1352 C CA . LEU A 1 179 ? 1.653 3.151 -1.954 1.00 93.19 179 LEU A CA 1
ATOM 1353 C C . LEU A 1 179 ? 2.222 2.919 -0.543 1.00 93.19 179 LEU A C 1
ATOM 1355 O O . LEU A 1 179 ? 2.591 1.793 -0.219 1.00 93.19 179 LEU A O 1
ATOM 1359 N N . ASN A 1 180 ? 2.234 3.931 0.328 1.00 90.94 180 ASN A N 1
ATOM 1360 C CA . ASN A 1 180 ? 2.682 3.776 1.712 1.00 90.94 180 ASN A CA 1
ATOM 1361 C C . ASN A 1 180 ? 1.722 2.896 2.533 1.00 90.94 180 ASN A C 1
ATOM 1363 O O . ASN A 1 180 ? 2.180 2.080 3.329 1.00 90.94 180 ASN A O 1
ATOM 1367 N N . ALA A 1 181 ? 0.408 2.991 2.302 1.00 89.50 181 ALA A N 1
ATOM 1368 C CA . ALA A 1 181 ? -0.587 2.095 2.895 1.00 89.50 181 ALA A CA 1
ATOM 1369 C C . ALA A 1 181 ? -0.414 0.641 2.412 1.00 89.50 181 ALA A C 1
ATOM 1371 O O . ALA A 1 181 ? -0.449 -0.283 3.224 1.00 89.50 181 ALA A O 1
ATOM 1372 N N . VAL A 1 182 ? -0.140 0.430 1.117 1.00 92.56 182 VAL A N 1
ATOM 1373 C CA . VAL A 1 182 ? 0.208 -0.894 0.562 1.00 92.56 182 VAL A CA 1
ATOM 1374 C C . VAL A 1 182 ? 1.470 -1.454 1.218 1.00 92.56 182 VAL A C 1
ATOM 1376 O O . VAL A 1 182 ? 1.468 -2.609 1.630 1.00 92.56 182 VAL A O 1
ATOM 1379 N N . TYR A 1 183 ? 2.524 -0.649 1.369 1.00 92.62 183 TYR A N 1
ATOM 1380 C CA . TYR A 1 183 ? 3.757 -1.057 2.049 1.00 92.62 183 TYR A CA 1
ATOM 1381 C C . TYR A 1 183 ? 3.523 -1.406 3.530 1.00 92.62 183 TYR A C 1
ATOM 1383 O O . TYR A 1 183 ? 3.937 -2.474 3.975 1.00 92.62 183 TYR A O 1
ATOM 1391 N N . ARG A 1 184 ? 2.790 -0.577 4.287 1.00 90.38 184 ARG A N 1
ATOM 1392 C CA . ARG A 1 184 ? 2.422 -0.878 5.686 1.00 90.38 184 ARG A CA 1
ATOM 1393 C C . ARG A 1 184 ? 1.652 -2.194 5.797 1.00 90.38 184 ARG A C 1
ATOM 1395 O O . ARG A 1 184 ? 1.952 -3.008 6.670 1.00 90.38 184 ARG A O 1
ATOM 1402 N N . GLN A 1 185 ? 0.703 -2.435 4.893 1.00 91.12 185 GLN A N 1
ATOM 1403 C CA . GLN A 1 185 ? -0.038 -3.693 4.840 1.00 91.12 185 GLN A CA 1
ATOM 1404 C C . GLN A 1 185 ? 0.865 -4.884 4.503 1.00 91.12 185 GLN A C 1
ATOM 1406 O O . GLN A 1 185 ? 0.744 -5.935 5.129 1.00 91.12 185 GLN A O 1
ATOM 1411 N N . LEU A 1 186 ? 1.781 -4.707 3.550 1.00 92.06 186 LEU A N 1
ATOM 1412 C CA . LEU A 1 186 ? 2.739 -5.716 3.112 1.00 92.06 186 LEU A CA 1
ATOM 1413 C C . LEU A 1 186 ? 3.672 -6.147 4.248 1.00 92.06 186 LEU A C 1
ATOM 1415 O O . LEU A 1 186 ? 3.798 -7.340 4.498 1.00 92.06 186 LEU A O 1
ATOM 1419 N N . ILE A 1 187 ? 4.266 -5.201 4.981 1.00 90.00 187 ILE A N 1
ATOM 1420 C CA . ILE A 1 187 ? 5.131 -5.507 6.133 1.00 90.00 187 ILE A CA 1
ATOM 1421 C C . ILE A 1 187 ? 4.331 -6.089 7.308 1.00 90.00 187 ILE A C 1
ATOM 1423 O O . ILE A 1 187 ? 4.845 -6.930 8.040 1.00 90.00 187 ILE A O 1
ATOM 1427 N N . THR A 1 188 ? 3.055 -5.719 7.463 1.00 88.88 188 THR A N 1
ATOM 1428 C CA . THR A 1 188 ? 2.167 -6.339 8.466 1.00 88.88 188 THR A CA 1
ATOM 1429 C C . THR A 1 188 ? 1.892 -7.814 8.154 1.00 88.88 188 THR A C 1
ATOM 1431 O O . THR A 1 188 ? 1.891 -8.636 9.063 1.00 88.88 188 THR A O 1
ATOM 1434 N N . VAL A 1 189 ? 1.696 -8.155 6.876 1.00 89.38 189 VAL A N 1
ATOM 1435 C CA . VAL A 1 189 ? 1.513 -9.536 6.396 1.00 89.38 189 VAL A CA 1
ATOM 1436 C C . VAL A 1 189 ? 2.811 -10.340 6.494 1.00 89.38 189 VAL A C 1
ATOM 1438 O O . VAL A 1 189 ? 2.831 -11.427 7.061 1.00 89.38 189 VAL A O 1
ATOM 1441 N N . LEU A 1 190 ? 3.899 -9.804 5.937 1.00 83.50 190 LEU A N 1
ATOM 1442 C CA . LEU A 1 190 ? 5.181 -10.500 5.794 1.00 83.50 190 LEU A CA 1
ATOM 1443 C C . LEU A 1 190 ? 5.998 -10.561 7.092 1.00 83.50 190 LEU A C 1
ATOM 1445 O O . LEU A 1 190 ? 6.927 -11.361 7.203 1.00 83.50 190 LEU A O 1
ATOM 1449 N N . THR A 1 191 ? 5.648 -9.728 8.074 1.00 78.00 191 THR A N 1
ATOM 1450 C CA . THR A 1 191 ? 6.444 -9.374 9.258 1.00 78.00 191 THR A CA 1
ATOM 1451 C C . THR A 1 191 ? 7.751 -8.638 8.918 1.00 78.00 191 THR A C 1
ATOM 1453 O O . THR A 1 191 ? 8.342 -8.796 7.848 1.00 78.00 191 THR A O 1
ATOM 1456 N N . SER A 1 192 ? 8.251 -7.827 9.855 1.00 69.12 192 SER A N 1
ATOM 1457 C CA . SER A 1 192 ? 9.417 -6.949 9.638 1.00 69.12 192 SER A CA 1
ATOM 1458 C C . SER A 1 192 ? 10.734 -7.674 9.329 1.00 69.12 192 SER A C 1
ATOM 1460 O O . SER A 1 192 ? 11.667 -7.064 8.813 1.00 69.12 192 SER A O 1
ATOM 1462 N N . ARG A 1 193 ? 10.833 -8.986 9.586 1.00 78.38 193 ARG A N 1
ATOM 1463 C CA . ARG A 1 193 ? 12.043 -9.774 9.285 1.00 78.38 193 ARG A CA 1
ATOM 1464 C C . ARG A 1 193 ? 12.360 -9.859 7.793 1.00 78.38 193 ARG A C 1
ATOM 1466 O O . ARG A 1 193 ? 13.525 -10.056 7.441 1.00 78.38 193 ARG A O 1
ATOM 1473 N N . VAL A 1 194 ? 11.369 -9.681 6.922 1.00 82.25 194 VAL A N 1
ATOM 1474 C CA . VAL A 1 194 ? 11.581 -9.755 5.472 1.00 82.25 194 VAL A CA 1
ATOM 1475 C C . VAL A 1 194 ? 12.469 -8.623 4.951 1.00 82.25 194 VAL A C 1
ATOM 1477 O O . VAL A 1 194 ? 13.242 -8.852 4.025 1.00 82.25 194 VAL A O 1
ATOM 1480 N N . GLU A 1 195 ? 12.457 -7.445 5.577 1.00 83.81 195 GLU A N 1
ATOM 1481 C CA . GLU A 1 195 ? 13.346 -6.339 5.194 1.00 83.81 195 GLU A CA 1
ATOM 1482 C C . GLU A 1 195 ? 14.811 -6.701 5.453 1.00 83.81 195 GLU A C 1
ATOM 1484 O O . GLU A 1 195 ? 15.639 -6.611 4.549 1.00 83.81 195 GLU A O 1
ATOM 1489 N N . THR A 1 196 ? 15.119 -7.229 6.645 1.00 84.50 196 THR A N 1
ATOM 1490 C CA . THR A 1 196 ? 16.465 -7.733 6.963 1.00 84.50 196 THR A CA 1
ATOM 1491 C C . THR A 1 196 ? 16.893 -8.874 6.033 1.00 84.50 196 THR A C 1
ATOM 1493 O O . THR A 1 196 ? 18.009 -8.857 5.523 1.00 84.50 196 THR A O 1
ATOM 1496 N N . MET A 1 197 ? 15.993 -9.814 5.716 1.00 86.25 197 MET A N 1
ATOM 1497 C CA . MET A 1 197 ? 16.300 -10.921 4.798 1.00 86.25 197 MET A CA 1
ATOM 1498 C C . MET A 1 197 ? 16.554 -10.456 3.361 1.00 86.25 197 MET A C 1
ATOM 1500 O O . MET A 1 197 ? 17.418 -11.014 2.691 1.00 86.25 197 MET A O 1
ATOM 1504 N N . LEU A 1 198 ? 15.820 -9.454 2.870 1.00 85.06 198 LEU A N 1
ATOM 1505 C CA . LEU A 1 198 ? 16.021 -8.893 1.532 1.00 85.06 198 LEU A CA 1
ATOM 1506 C C . LEU A 1 198 ? 17.279 -8.016 1.444 1.00 85.06 198 LEU A C 1
ATOM 1508 O O . LEU A 1 198 ? 17.866 -7.933 0.370 1.00 85.06 198 LEU A O 1
ATOM 1512 N N . LEU A 1 199 ? 17.723 -7.400 2.543 1.00 87.25 199 LEU A N 1
ATOM 1513 C CA . LEU A 1 199 ? 19.020 -6.717 2.604 1.00 87.25 199 LEU A CA 1
ATOM 1514 C C . LEU A 1 199 ? 20.187 -7.720 2.564 1.00 87.25 199 LEU A C 1
ATOM 1516 O O . LEU A 1 199 ? 21.128 -7.530 1.799 1.00 87.25 199 LEU A O 1
ATOM 1520 N N . GLU A 1 200 ? 20.105 -8.815 3.326 1.00 88.69 200 GLU A N 1
ATOM 1521 C CA . GLU A 1 200 ? 21.105 -9.897 3.308 1.00 88.69 200 GLU A CA 1
ATOM 1522 C C . GLU A 1 200 ? 21.095 -10.700 1.996 1.00 88.69 200 GLU A C 1
ATOM 1524 O O . GLU A 1 200 ? 22.133 -11.166 1.523 1.00 88.69 200 GLU A O 1
ATOM 1529 N N . ARG A 1 201 ? 19.910 -10.903 1.408 1.00 87.19 201 ARG A N 1
ATOM 1530 C CA . ARG A 1 201 ? 19.689 -11.700 0.195 1.00 87.19 201 ARG A CA 1
ATOM 1531 C C . ARG A 1 201 ? 18.742 -10.964 -0.764 1.00 87.19 201 ARG A C 1
ATOM 1533 O O . ARG A 1 201 ? 17.581 -11.358 -0.891 1.00 87.19 201 ARG A O 1
ATOM 1540 N N . PRO A 1 202 ? 19.234 -9.979 -1.543 1.00 84.50 202 PRO A N 1
ATOM 1541 C CA . PRO A 1 202 ? 18.408 -9.195 -2.473 1.00 84.50 202 PRO A CA 1
ATOM 1542 C C . PRO A 1 202 ? 17.676 -10.011 -3.545 1.00 84.50 202 PRO A C 1
ATOM 1544 O O . PRO A 1 202 ? 16.723 -9.526 -4.150 1.00 84.50 202 PRO A O 1
ATOM 1547 N N . SER A 1 203 ? 18.107 -11.250 -3.793 1.00 83.31 203 SER A N 1
ATOM 1548 C CA . SER A 1 203 ? 17.484 -12.190 -4.734 1.00 83.31 203 SER A CA 1
ATOM 1549 C C . SER A 1 203 ? 16.503 -13.174 -4.082 1.00 83.31 203 SER A C 1
ATOM 1551 O O . SER A 1 203 ? 16.026 -14.074 -4.778 1.00 83.31 203 SER A O 1
ATOM 1553 N N . TYR A 1 204 ? 16.206 -13.056 -2.784 1.00 85.19 204 TYR A N 1
ATOM 1554 C CA . TYR A 1 204 ? 15.246 -13.926 -2.100 1.00 85.19 204 TYR A CA 1
ATOM 1555 C C . TYR A 1 204 ? 13.820 -13.734 -2.646 1.00 85.19 204 TYR A C 1
ATOM 1557 O O . TYR A 1 204 ? 13.421 -12.627 -3.007 1.00 85.19 204 TYR A O 1
ATOM 1565 N N . ASP A 1 205 ? 13.061 -14.827 -2.741 1.00 83.62 205 ASP A N 1
ATOM 1566 C CA . ASP A 1 205 ? 11.692 -14.813 -3.260 1.00 83.62 205 ASP A CA 1
ATOM 1567 C C . ASP A 1 205 ? 10.681 -14.753 -2.112 1.00 83.62 205 ASP A C 1
ATOM 1569 O O . ASP A 1 205 ? 10.357 -15.755 -1.475 1.00 83.62 205 ASP A O 1
ATOM 1573 N N . VAL A 1 206 ? 10.180 -13.549 -1.851 1.00 85.12 206 VAL A N 1
ATOM 1574 C CA . VAL A 1 206 ? 9.209 -13.278 -0.782 1.00 85.12 206 VAL A CA 1
ATOM 1575 C C . VAL A 1 206 ? 7.772 -13.656 -1.148 1.00 85.12 206 VAL A C 1
ATOM 1577 O O . VAL A 1 206 ? 6.903 -13.598 -0.282 1.00 85.12 206 VAL A O 1
ATOM 1580 N N . ARG A 1 207 ? 7.485 -14.063 -2.395 1.00 84.50 207 ARG A N 1
ATOM 1581 C CA . ARG A 1 207 ? 6.112 -14.390 -2.828 1.00 84.50 207 ARG A CA 1
ATOM 1582 C C . ARG A 1 207 ? 5.530 -15.565 -2.046 1.00 84.50 207 ARG A C 1
ATOM 1584 O O . ARG A 1 207 ? 4.360 -15.537 -1.685 1.00 84.50 207 ARG A O 1
ATOM 1591 N N . ALA A 1 208 ? 6.362 -16.552 -1.711 1.00 81.81 208 ALA A N 1
ATOM 1592 C CA . ALA A 1 208 ? 5.970 -17.695 -0.886 1.00 81.81 208 ALA A CA 1
ATOM 1593 C C . ALA A 1 208 ? 5.461 -17.288 0.512 1.00 81.81 208 ALA A C 1
ATOM 1595 O O . ALA A 1 208 ? 4.657 -18.003 1.102 1.00 81.81 208 ALA A O 1
ATOM 1596 N N . LEU A 1 209 ? 5.895 -16.130 1.024 1.00 83.75 209 LEU A N 1
ATOM 1597 C CA . LEU A 1 209 ? 5.494 -15.602 2.328 1.00 83.75 209 LEU A CA 1
ATOM 1598 C C . LEU A 1 209 ? 4.164 -14.825 2.282 1.00 83.75 209 LEU A C 1
ATOM 1600 O O . LEU A 1 209 ? 3.586 -14.570 3.333 1.00 83.75 209 LEU A O 1
ATOM 1604 N N . LEU A 1 210 ? 3.658 -14.458 1.095 1.00 82.56 210 LEU A N 1
ATOM 1605 C CA . LEU A 1 210 ? 2.360 -13.783 0.959 1.00 82.56 210 LEU A CA 1
ATOM 1606 C C . LEU A 1 210 ? 1.170 -14.729 1.156 1.00 82.56 210 LEU A C 1
ATOM 1608 O O . LEU A 1 210 ? 0.112 -14.265 1.569 1.00 82.56 210 LEU A O 1
ATOM 1612 N N . GLY A 1 211 ? 1.328 -16.031 0.901 1.00 69.38 211 GLY A N 1
ATOM 1613 C CA . GLY A 1 211 ? 0.439 -17.080 1.418 1.00 69.38 211 GLY A CA 1
ATOM 1614 C C . GLY A 1 211 ? -1.075 -16.861 1.251 1.00 69.38 211 GLY A C 1
ATOM 1615 O O . GLY A 1 211 ? -1.817 -17.150 2.185 1.00 69.38 211 GLY A O 1
ATOM 1616 N N . GLY A 1 212 ? -1.555 -16.340 0.113 1.00 79.00 212 GLY A N 1
ATOM 1617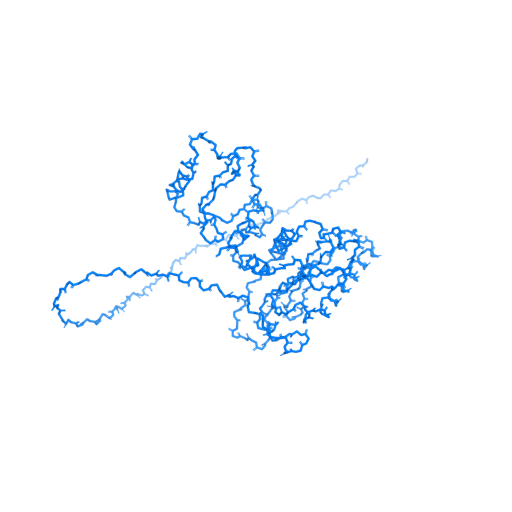 C CA . GLY A 1 212 ? -2.995 -16.124 -0.128 1.00 79.00 212 GLY A CA 1
ATOM 1618 C C . GLY A 1 212 ? -3.554 -14.772 0.351 1.00 79.00 212 GLY A C 1
ATOM 1619 O O . GLY A 1 212 ? -4.757 -14.511 0.237 1.00 79.00 212 GLY A O 1
ATOM 1620 N N . THR A 1 213 ? -2.705 -13.891 0.888 1.00 86.19 213 THR A N 1
ATOM 1621 C CA . THR A 1 213 ? -3.087 -12.555 1.385 1.00 86.19 213 THR A CA 1
ATOM 1622 C C . THR A 1 213 ? -3.080 -11.462 0.306 1.00 86.19 213 THR A C 1
ATOM 1624 O O . THR A 1 213 ? -3.271 -10.282 0.609 1.00 86.19 213 THR A O 1
ATOM 1627 N N . GLU A 1 214 ? -2.935 -11.810 -0.975 1.00 88.12 214 GLU A N 1
ATOM 1628 C CA . GLU A 1 214 ? -2.992 -10.858 -2.096 1.00 88.12 214 GLU A CA 1
ATOM 1629 C C . GLU A 1 214 ? -4.340 -10.118 -2.133 1.00 88.12 214 GLU A C 1
ATOM 1631 O O . GLU A 1 214 ? -4.416 -8.959 -2.541 1.00 88.12 214 GLU A O 1
ATOM 1636 N N . SER A 1 215 ? -5.401 -10.757 -1.631 1.00 88.62 215 SER A N 1
ATOM 1637 C CA . SER A 1 215 ? -6.722 -10.157 -1.407 1.00 88.62 215 SER A CA 1
ATOM 1638 C C . SER A 1 215 ? -6.691 -8.979 -0.418 1.00 88.62 215 SER A C 1
ATOM 1640 O O . SER A 1 215 ? -7.339 -7.960 -0.663 1.00 88.62 215 SER A O 1
ATOM 1642 N N . VAL A 1 216 ? -5.886 -9.069 0.645 1.00 91.88 216 VAL A N 1
ATOM 1643 C CA . VAL A 1 216 ? -5.657 -8.009 1.643 1.00 91.88 216 VAL A CA 1
ATOM 1644 C C . VAL A 1 216 ? -4.985 -6.806 0.971 1.00 91.88 216 VAL A C 1
ATOM 1646 O O . VAL A 1 216 ? -5.426 -5.664 1.124 1.00 91.88 216 VAL A O 1
ATOM 1649 N N . LEU A 1 217 ? -3.959 -7.049 0.150 1.00 92.31 217 LEU A N 1
ATOM 1650 C CA . LEU A 1 217 ? -3.269 -6.004 -0.619 1.00 92.31 217 LEU A CA 1
ATOM 1651 C C . LEU A 1 217 ? -4.161 -5.403 -1.722 1.00 92.31 217 LEU A C 1
ATOM 1653 O O . LEU A 1 217 ? -4.094 -4.204 -1.995 1.00 92.31 217 LEU A O 1
ATOM 1657 N N . ALA A 1 218 ? -5.048 -6.190 -2.331 1.00 90.88 218 ALA A N 1
ATOM 1658 C CA . ALA A 1 218 ? -6.019 -5.693 -3.303 1.00 90.88 218 ALA A CA 1
ATOM 1659 C C . ALA A 1 218 ? -7.102 -4.811 -2.651 1.00 90.88 218 ALA A C 1
ATOM 1661 O O . ALA A 1 218 ? -7.531 -3.818 -3.252 1.00 90.88 218 ALA A O 1
ATOM 1662 N N . ASN A 1 219 ? -7.519 -5.143 -1.424 1.00 90.31 219 ASN A N 1
ATOM 1663 C CA . ASN A 1 219 ? -8.509 -4.393 -0.652 1.00 90.31 219 ASN A CA 1
ATOM 1664 C C . ASN A 1 219 ? -8.001 -3.006 -0.235 1.00 90.31 219 ASN A C 1
ATOM 1666 O O . ASN A 1 219 ? -8.692 -2.023 -0.509 1.00 90.31 219 ASN A O 1
ATOM 1670 N N . ILE A 1 220 ? -6.783 -2.884 0.318 1.00 89.31 220 ILE A N 1
ATOM 1671 C CA . ILE A 1 220 ? -6.252 -1.568 0.732 1.00 89.31 220 ILE A CA 1
ATOM 1672 C C . ILE A 1 220 ? -6.151 -0.594 -0.453 1.00 89.31 220 ILE A C 1
ATOM 1674 O O . ILE A 1 220 ? -6.522 0.573 -0.324 1.00 89.31 220 ILE A O 1
ATOM 1678 N N . ILE A 1 221 ? -5.763 -1.078 -1.642 1.00 90.44 221 ILE A N 1
ATOM 1679 C CA . ILE A 1 221 ? -5.749 -0.271 -2.875 1.00 90.44 221 ILE A CA 1
ATOM 1680 C C . ILE A 1 221 ? -7.173 0.142 -3.272 1.00 90.44 221 ILE A C 1
ATOM 1682 O O . ILE A 1 221 ? -7.407 1.280 -3.664 1.00 90.44 221 ILE A O 1
ATOM 1686 N N . ARG A 1 222 ? -8.144 -0.773 -3.178 1.00 88.25 222 ARG A N 1
ATOM 1687 C CA . ARG A 1 222 ? -9.543 -0.520 -3.559 1.00 88.25 222 ARG A CA 1
ATOM 1688 C C . ARG A 1 222 ? -10.228 0.534 -2.680 1.00 88.25 222 ARG A C 1
ATOM 1690 O O . ARG A 1 222 ? -11.122 1.220 -3.177 1.00 88.25 222 ARG A O 1
ATOM 1697 N N . TRP A 1 223 ? -9.852 0.641 -1.410 1.00 83.69 223 TRP A N 1
ATOM 1698 C CA . TRP A 1 223 ? -10.339 1.683 -0.497 1.00 83.69 223 TRP A CA 1
ATOM 1699 C C . TRP A 1 223 ? -9.554 2.988 -0.668 1.00 83.69 223 TRP A C 1
ATOM 1701 O O . TRP A 1 223 ? -10.153 4.043 -0.838 1.00 83.69 223 TRP A O 1
ATOM 1711 N N . SER A 1 224 ? -8.237 2.908 -0.872 1.00 81.56 224 SER A N 1
ATOM 1712 C CA . SER A 1 224 ? -7.407 4.051 -1.298 1.00 81.56 224 SER A CA 1
ATOM 1713 C C . SER A 1 224 ? -7.873 4.719 -2.609 1.00 81.56 224 SER A C 1
ATOM 1715 O O . SER A 1 224 ? -7.584 5.883 -2.854 1.00 81.56 224 SER A O 1
ATOM 1717 N N . GLU A 1 225 ? -8.610 4.021 -3.479 1.00 79.75 225 GLU A N 1
ATOM 1718 C CA . GLU A 1 225 ? -9.244 4.618 -4.670 1.00 79.75 225 GLU A CA 1
ATOM 1719 C C . GLU A 1 225 ? -10.553 5.378 -4.380 1.00 79.75 225 GLU A C 1
ATOM 1721 O O . GLU A 1 225 ? -11.082 6.048 -5.270 1.00 79.75 225 GLU A O 1
ATOM 1726 N N . ARG A 1 226 ? -11.105 5.248 -3.171 1.00 75.19 226 ARG A N 1
ATOM 1727 C CA . ARG A 1 226 ? -12.409 5.785 -2.751 1.00 75.19 226 ARG A CA 1
ATOM 1728 C C . ARG A 1 226 ? -12.278 6.855 -1.669 1.00 75.19 226 ARG A C 1
ATOM 1730 O O . ARG A 1 226 ? -13.015 7.837 -1.706 1.00 75.19 226 ARG A O 1
ATOM 1737 N N . ASP A 1 227 ? -11.324 6.690 -0.758 1.00 67.25 227 ASP A N 1
ATOM 1738 C CA . ASP A 1 227 ? -11.333 7.385 0.526 1.00 67.25 227 ASP A CA 1
ATOM 1739 C C . ASP A 1 227 ? -10.199 8.410 0.600 1.00 67.25 227 ASP A C 1
ATOM 1741 O O . ASP A 1 227 ? -9.088 8.114 1.042 1.00 67.25 227 ASP A O 1
ATOM 1745 N N . VAL A 1 228 ? -10.490 9.651 0.198 1.00 61.62 228 VAL A N 1
ATOM 1746 C CA . VAL A 1 228 ? -9.519 10.767 0.185 1.00 61.62 228 VAL A CA 1
ATOM 1747 C C . VAL A 1 228 ? -8.839 10.965 1.549 1.00 61.62 228 VAL A C 1
ATOM 1749 O O . VAL A 1 228 ? -7.658 11.291 1.609 1.00 61.62 228 VAL A O 1
ATOM 1752 N N . ILE A 1 229 ? -9.562 10.701 2.642 1.00 57.19 229 ILE A N 1
ATOM 1753 C CA . ILE A 1 229 ? -9.086 10.855 4.025 1.00 57.19 229 ILE A CA 1
ATOM 1754 C C . ILE A 1 229 ? -7.913 9.912 4.340 1.00 57.19 229 ILE A C 1
ATOM 1756 O O . ILE A 1 229 ? -6.967 10.326 5.000 1.00 57.19 229 ILE A O 1
ATOM 1760 N N . THR A 1 230 ? -7.911 8.680 3.815 1.00 54.81 230 THR A N 1
ATOM 1761 C CA . THR A 1 230 ? -6.822 7.703 4.050 1.00 54.81 230 THR A CA 1
ATOM 1762 C C . THR A 1 230 ? -5.509 8.059 3.342 1.00 54.81 230 THR A C 1
ATOM 1764 O O . THR A 1 230 ? -4.506 7.364 3.495 1.00 54.81 230 THR A O 1
ATOM 1767 N N . LEU A 1 231 ? -5.509 9.135 2.550 1.00 55.19 231 LEU A N 1
ATOM 1768 C CA . LEU A 1 231 ? -4.449 9.485 1.607 1.00 55.19 231 LEU A CA 1
ATOM 1769 C C . LEU A 1 231 ? -3.756 10.807 1.960 1.00 55.19 231 LEU A C 1
ATOM 1771 O O . LEU A 1 231 ? -2.882 11.266 1.222 1.00 55.19 231 LEU A O 1
ATOM 1775 N N . CYS A 1 232 ? -4.115 11.400 3.095 1.00 60.31 232 CYS A N 1
ATOM 1776 C CA . CYS A 1 232 ? -3.407 12.515 3.702 1.00 60.31 232 CYS A CA 1
ATOM 1777 C C . CYS A 1 232 ? -2.528 11.975 4.837 1.00 60.31 232 CYS A C 1
ATOM 1779 O O . CYS A 1 232 ? -3.019 11.776 5.941 1.00 60.31 232 CYS A O 1
ATOM 1781 N N . GLU A 1 233 ? -1.235 11.742 4.581 1.00 55.16 233 GLU A N 1
ATOM 1782 C CA . GLU A 1 233 ? -0.310 11.185 5.590 1.00 55.16 233 GLU A CA 1
ATOM 1783 C C . GLU A 1 233 ? -0.177 12.069 6.843 1.00 55.16 233 GLU A C 1
ATOM 1785 O O . GLU A 1 233 ? 0.014 11.547 7.940 1.00 55.16 233 GLU A O 1
ATOM 1790 N N . ASP A 1 234 ? -0.340 13.387 6.692 1.00 57.25 234 ASP A N 1
ATOM 1791 C CA . ASP A 1 234 ? -0.275 14.365 7.788 1.00 57.25 234 ASP A CA 1
ATOM 1792 C C . ASP A 1 234 ? -1.527 14.339 8.683 1.00 57.25 234 ASP A C 1
ATOM 1794 O O . ASP A 1 234 ? -1.483 14.688 9.867 1.00 57.25 234 ASP A O 1
ATOM 1798 N N . LEU A 1 235 ? -2.663 13.900 8.133 1.00 55.00 235 LEU A N 1
ATOM 1799 C CA . LEU A 1 235 ? -3.901 13.736 8.879 1.00 55.00 235 LEU A CA 1
ATOM 1800 C C . LEU A 1 235 ? -3.867 12.374 9.572 1.00 55.00 235 LEU A C 1
ATOM 1802 O O . LEU A 1 235 ? -4.236 11.346 9.011 1.00 55.00 235 LEU A O 1
ATOM 1806 N N . SER A 1 236 ? -3.455 12.380 10.840 1.00 62.03 236 SER A N 1
ATOM 1807 C CA . SER A 1 236 ? -3.594 11.230 11.739 1.00 62.03 236 SER A CA 1
ATOM 1808 C C . SER A 1 236 ? -5.073 10.965 12.056 1.00 62.03 236 SER A C 1
ATOM 1810 O O . SER A 1 236 ? -5.543 11.210 13.166 1.00 62.03 236 SER A O 1
ATOM 1812 N N . CYS A 1 237 ? -5.812 10.436 11.084 1.00 67.94 237 CYS A N 1
ATOM 1813 C CA . CYS A 1 237 ? -7.207 10.028 11.203 1.00 67.94 237 CYS A CA 1
ATOM 1814 C C . CYS A 1 237 ? -7.502 8.754 10.386 1.00 67.94 237 CYS A C 1
ATOM 1816 O O . CYS A 1 237 ? -6.680 8.260 9.618 1.00 67.94 237 CYS A O 1
ATOM 1818 N N . PHE A 1 238 ? -8.699 8.208 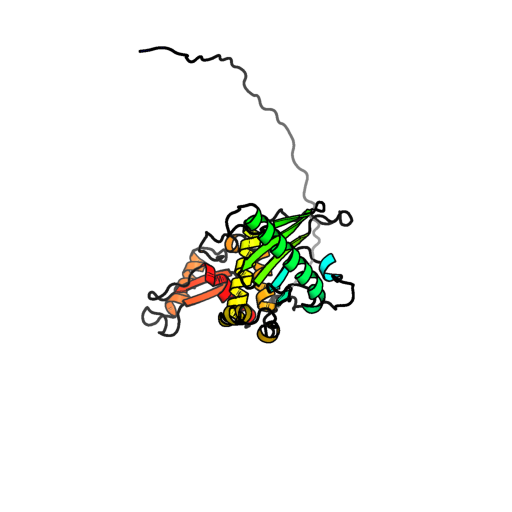10.587 1.00 76.69 238 PHE A N 1
ATOM 1819 C CA . PHE A 1 238 ? -9.299 7.132 9.796 1.00 76.69 238 PHE A CA 1
ATOM 1820 C C . PHE A 1 238 ? -10.628 7.642 9.222 1.00 76.69 238 PHE A C 1
ATOM 1822 O O . PHE A 1 238 ? -11.166 8.624 9.735 1.00 76.69 238 PHE A O 1
ATOM 1829 N N . GLU A 1 239 ? -11.201 6.990 8.204 1.00 80.62 239 GLU A N 1
ATOM 1830 C CA . GLU A 1 239 ? -12.517 7.400 7.691 1.00 80.62 239 GLU A CA 1
ATOM 1831 C C . GLU A 1 239 ? -13.641 6.998 8.674 1.00 80.62 239 GLU A C 1
ATOM 1833 O O . GLU A 1 239 ? -13.880 5.801 8.898 1.00 80.62 239 GLU A O 1
ATOM 1838 N N . PRO A 1 240 ? -14.370 7.962 9.271 1.00 85.19 240 PRO A N 1
ATOM 1839 C CA . PRO A 1 240 ? -15.550 7.654 10.058 1.00 85.19 240 PRO A CA 1
ATOM 1840 C C . PRO A 1 240 ? -16.728 7.361 9.124 1.00 85.19 240 PRO A C 1
ATOM 1842 O O . PRO A 1 240 ? -16.935 8.050 8.125 1.00 85.19 240 PRO A O 1
ATOM 1845 N N . LEU A 1 241 ? -17.576 6.398 9.479 1.00 89.25 241 LEU A N 1
ATOM 1846 C CA . LEU A 1 241 ? -18.852 6.215 8.789 1.00 89.25 241 LEU A CA 1
ATOM 1847 C C . LEU A 1 241 ? -19.740 7.451 9.048 1.00 89.25 241 LEU A C 1
ATOM 1849 O O . LEU A 1 241 ? -19.950 7.782 10.222 1.00 89.25 241 LEU A O 1
ATOM 1853 N N . PRO A 1 242 ? -20.274 8.141 8.020 1.00 89.19 242 PRO A N 1
ATOM 1854 C CA . PRO A 1 242 ? -21.193 9.258 8.225 1.00 89.19 242 PRO A CA 1
ATOM 1855 C C . PRO A 1 242 ? -22.471 8.777 8.924 1.00 89.19 242 PRO A C 1
ATOM 1857 O O . PRO A 1 242 ? -23.187 7.924 8.405 1.00 89.19 242 PRO A O 1
ATOM 1860 N N . LEU A 1 243 ? -22.734 9.300 10.123 1.00 92.00 243 LEU A N 1
ATOM 1861 C CA . LEU A 1 243 ? -23.837 8.897 11.000 1.00 92.00 243 LEU A CA 1
ATOM 1862 C C . LEU A 1 243 ? -24.344 10.110 11.781 1.00 92.00 243 LEU A C 1
ATOM 1864 O O . LEU A 1 243 ? -23.545 10.966 12.165 1.00 92.00 243 LEU A O 1
ATOM 1868 N N . HIS A 1 244 ? -25.646 10.140 12.080 1.00 94.62 244 HIS A N 1
ATOM 1869 C CA . HIS A 1 244 ? -26.206 11.120 13.011 1.00 94.62 244 HIS A CA 1
ATOM 1870 C C . HIS A 1 244 ? -25.569 10.972 14.401 1.00 94.62 244 HIS A C 1
ATOM 1872 O O . HIS A 1 244 ? -25.264 9.854 14.831 1.00 94.62 244 HIS A O 1
ATOM 1878 N N . ARG A 1 245 ? -25.388 12.096 15.107 1.00 92.62 245 ARG A N 1
ATOM 1879 C CA . ARG A 1 245 ? -24.703 12.134 16.406 1.00 92.62 245 ARG A CA 1
ATOM 1880 C C . ARG A 1 245 ? -25.339 11.179 17.413 1.00 92.62 245 ARG A C 1
ATOM 1882 O O . ARG A 1 245 ? -24.638 10.343 17.959 1.00 92.62 245 ARG A O 1
ATOM 1889 N N . GLU A 1 246 ? -26.662 11.207 17.556 1.00 95.81 246 GLU A N 1
ATOM 1890 C CA . GLU A 1 246 ? -27.384 10.305 18.466 1.00 95.81 246 GLU A CA 1
ATOM 1891 C C . GLU A 1 246 ? -27.146 8.818 18.173 1.00 95.81 246 GLU A C 1
ATOM 1893 O O . GLU A 1 246 ? -27.053 8.011 19.093 1.00 95.81 246 GLU A O 1
ATOM 1898 N N . THR A 1 247 ? -27.053 8.433 16.896 1.00 94.62 247 THR A N 1
ATOM 1899 C CA . THR A 1 247 ? -26.779 7.043 16.505 1.00 94.62 247 THR A CA 1
ATOM 1900 C C . THR A 1 247 ? -25.353 6.659 16.878 1.00 94.62 247 THR A C 1
ATOM 1902 O O . THR A 1 247 ? -25.132 5.575 17.414 1.00 94.62 247 THR A O 1
ATOM 1905 N N . ARG A 1 248 ? -24.386 7.557 16.654 1.00 94.44 248 ARG A N 1
ATOM 1906 C CA . ARG A 1 248 ? -22.994 7.365 17.080 1.00 94.44 248 ARG A CA 1
ATOM 1907 C C . ARG A 1 248 ? -22.888 7.267 18.604 1.00 94.44 248 ARG A C 1
ATOM 1909 O O . ARG A 1 248 ? -22.233 6.353 19.090 1.00 94.44 248 ARG A O 1
ATOM 1916 N N . ASP A 1 249 ? -23.574 8.135 19.340 1.00 93.94 249 ASP A N 1
ATOM 1917 C CA . ASP A 1 249 ? -23.573 8.156 20.805 1.00 93.94 249 ASP A CA 1
ATOM 1918 C C . ASP A 1 249 ? -24.222 6.880 21.378 1.00 93.94 249 ASP A C 1
ATOM 1920 O O . ASP A 1 249 ? -23.679 6.282 22.305 1.00 93.94 249 ASP A O 1
ATOM 1924 N N . LYS A 1 250 ? -25.311 6.377 20.773 1.00 94.25 250 LYS A N 1
ATOM 1925 C CA . LYS A 1 250 ? -25.898 5.059 21.097 1.00 94.25 250 LYS A CA 1
ATOM 1926 C C . LYS A 1 250 ? -24.891 3.921 20.891 1.00 94.25 250 LYS A C 1
ATOM 1928 O O . LYS A 1 250 ? -24.673 3.145 21.815 1.00 94.25 250 LYS A O 1
ATOM 1933 N N . LEU A 1 251 ? -24.238 3.853 19.725 1.00 93.44 251 LEU A N 1
ATOM 1934 C CA . LEU A 1 251 ? -23.229 2.827 19.417 1.00 93.44 251 LEU A CA 1
ATOM 1935 C C . LEU A 1 251 ? -22.020 2.891 20.363 1.00 93.44 251 LEU A C 1
ATOM 1937 O O . LEU A 1 251 ? -21.535 1.852 20.812 1.00 93.44 251 LEU A O 1
ATOM 1941 N N . ILE A 1 252 ? -21.546 4.098 20.688 1.00 91.31 252 ILE A N 1
ATOM 1942 C CA . ILE A 1 252 ? -20.490 4.306 21.683 1.00 91.31 252 ILE A CA 1
ATOM 1943 C C . ILE A 1 252 ? -20.966 3.786 23.038 1.00 91.31 252 ILE A C 1
ATOM 1945 O O . ILE A 1 252 ? -20.288 2.943 23.609 1.00 91.31 252 ILE A O 1
ATOM 1949 N N . ASN A 1 253 ? -22.139 4.193 23.527 1.00 90.50 253 ASN A N 1
ATOM 1950 C CA . ASN A 1 253 ? -22.667 3.743 24.817 1.00 90.50 253 ASN A CA 1
ATOM 1951 C C . ASN A 1 253 ? -22.824 2.215 24.897 1.00 90.50 253 ASN A C 1
ATOM 1953 O O . ASN A 1 253 ? -22.495 1.635 25.930 1.00 90.50 253 ASN A O 1
ATOM 1957 N N . THR A 1 254 ? -23.224 1.541 23.812 1.00 90.38 254 THR A N 1
ATOM 1958 C CA . THR A 1 254 ? -23.209 0.070 23.738 1.00 90.38 254 THR A CA 1
ATOM 1959 C C . THR A 1 254 ? -21.795 -0.492 23.924 1.00 90.38 254 THR A C 1
ATOM 1961 O O . THR A 1 254 ? -21.607 -1.384 24.746 1.00 90.38 254 THR A O 1
ATOM 1964 N N . LEU A 1 255 ? -20.783 0.056 23.238 1.00 87.94 255 LEU A N 1
ATOM 1965 C CA . LEU A 1 255 ? -19.379 -0.345 23.418 1.00 87.94 255 LEU A CA 1
ATOM 1966 C C . LEU A 1 255 ? -18.833 -0.021 24.820 1.00 87.94 255 LEU A C 1
ATOM 1968 O O . LEU A 1 255 ? -18.049 -0.798 25.361 1.00 87.94 255 LEU A O 1
ATOM 1972 N N . LEU A 1 256 ? -19.237 1.100 25.429 1.00 85.81 256 LEU A N 1
ATOM 1973 C CA . LEU A 1 256 ? -18.871 1.438 26.808 1.00 85.81 256 LEU A CA 1
ATOM 1974 C C . LEU A 1 256 ? -19.515 0.460 27.804 1.00 85.81 256 LEU A C 1
ATOM 1976 O O . LEU A 1 256 ? -18.869 0.116 28.790 1.00 85.81 256 LEU A O 1
ATOM 1980 N N . GLY A 1 257 ? -20.737 -0.012 27.529 1.00 82.00 257 GLY A N 1
ATOM 1981 C CA . GLY A 1 257 ? -21.454 -1.020 28.319 1.00 82.00 257 GLY A CA 1
ATOM 1982 C C . GLY A 1 257 ? -20.798 -2.405 28.320 1.00 82.00 257 GLY A C 1
ATOM 1983 O O . GLY A 1 257 ? -20.972 -3.159 29.271 1.00 82.00 257 GLY A O 1
ATOM 1984 N N . LEU A 1 258 ? -19.949 -2.712 27.330 1.00 77.00 258 LEU A N 1
ATOM 1985 C CA . LEU A 1 258 ? -19.092 -3.908 27.320 1.00 77.00 258 LEU A CA 1
ATOM 1986 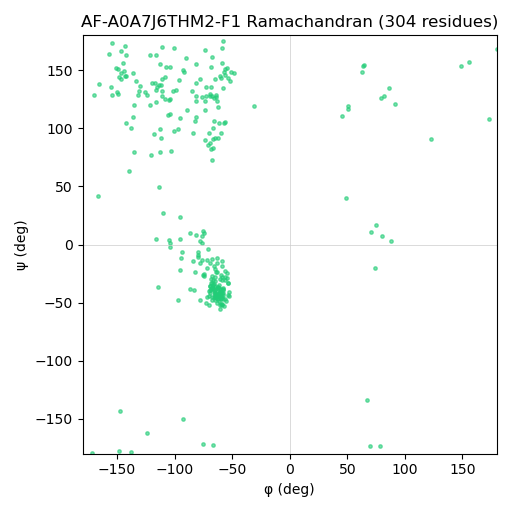C C . LEU A 1 258 ? -17.888 -3.808 28.287 1.00 77.00 258 LEU A C 1
ATOM 1988 O O . LEU A 1 258 ? -16.986 -4.645 28.240 1.00 77.00 258 LEU A O 1
ATOM 1992 N N . ARG A 1 259 ? -17.848 -2.794 29.165 1.00 74.94 259 ARG A N 1
ATOM 1993 C CA . ARG A 1 259 ? -16.787 -2.557 30.161 1.00 74.94 259 ARG A CA 1
ATOM 1994 C C . ARG A 1 259 ? -17.364 -2.568 31.588 1.00 74.94 259 ARG A C 1
ATOM 1996 O O . ARG A 1 259 ? -17.506 -1.494 32.175 1.00 74.94 259 ARG A O 1
ATOM 2003 N N . PRO A 1 260 ? -17.664 -3.745 32.179 1.00 63.50 260 PRO A N 1
ATOM 2004 C CA . PRO A 1 260 ? -18.316 -3.843 33.492 1.00 63.50 260 PRO A CA 1
ATOM 2005 C C . PRO A 1 260 ? -17.601 -3.071 34.608 1.00 63.50 260 PRO A C 1
ATOM 2007 O O . PRO A 1 260 ? -18.246 -2.498 35.478 1.00 63.50 260 PRO A O 1
ATOM 2010 N N . ASN A 1 261 ? -16.267 -3.000 34.537 1.00 63.25 261 ASN A N 1
ATOM 2011 C CA . ASN A 1 261 ? -15.410 -2.373 35.547 1.00 63.25 261 ASN A CA 1
ATOM 2012 C C . ASN A 1 261 ? -14.770 -1.061 35.038 1.00 63.25 261 ASN A C 1
ATOM 2014 O O . ASN A 1 261 ? -13.652 -0.724 35.421 1.00 63.25 261 ASN A O 1
ATOM 2018 N N . GLY A 1 262 ? -15.404 -0.358 34.091 1.00 62.47 262 GLY A N 1
ATOM 2019 C CA . GLY A 1 262 ? -14.910 0.904 33.510 1.00 62.47 262 GLY A CA 1
ATOM 2020 C C . GLY A 1 262 ? -13.732 0.775 32.528 1.00 62.47 262 GLY A C 1
ATOM 2021 O O . GLY A 1 262 ? -13.543 1.649 31.680 1.00 62.47 262 GLY A O 1
ATOM 2022 N N . SER A 1 263 ? -12.992 -0.334 32.571 1.00 64.56 263 SER A N 1
ATOM 2023 C CA . SER A 1 263 ? -11.959 -0.704 31.597 1.00 64.56 263 SER A CA 1
ATOM 2024 C C . SER A 1 263 ? -12.445 -1.800 30.645 1.00 64.56 263 SER A C 1
ATOM 2026 O O . SER A 1 263 ? -13.262 -2.646 31.010 1.00 64.56 263 SER A O 1
ATOM 2028 N N . LEU A 1 264 ? -11.883 -1.823 29.431 1.00 65.94 264 LEU A N 1
ATOM 2029 C CA . LEU A 1 264 ? -11.846 -3.046 28.624 1.00 65.94 264 LEU A CA 1
ATOM 2030 C C . LEU A 1 264 ? -11.095 -4.142 29.405 1.00 65.94 264 LEU A C 1
ATOM 2032 O O . LEU A 1 264 ? -10.282 -3.836 30.286 1.00 65.94 264 LEU A O 1
ATOM 2036 N N . THR A 1 265 ? -11.364 -5.412 29.094 1.00 67.75 265 THR A N 1
ATOM 2037 C CA . THR A 1 265 ? -10.627 -6.549 29.673 1.00 67.75 265 THR A CA 1
ATOM 2038 C C . THR A 1 265 ? -9.115 -6.376 29.455 1.00 67.75 265 THR A C 1
ATOM 2040 O O . THR A 1 265 ? -8.720 -5.769 28.458 1.00 67.75 265 THR A O 1
ATOM 2043 N N . PRO A 1 266 ? -8.236 -6.918 30.322 1.00 68.38 266 PRO A N 1
ATOM 2044 C CA . PRO A 1 266 ? -6.784 -6.693 30.230 1.00 68.38 266 PRO A CA 1
ATOM 2045 C C . PRO A 1 266 ? -6.144 -7.144 28.902 1.00 68.38 266 PRO A C 1
ATOM 2047 O O . PRO A 1 266 ? -5.018 -6.756 28.601 1.00 68.38 266 PRO A O 1
ATOM 2050 N N . HIS A 1 267 ? -6.8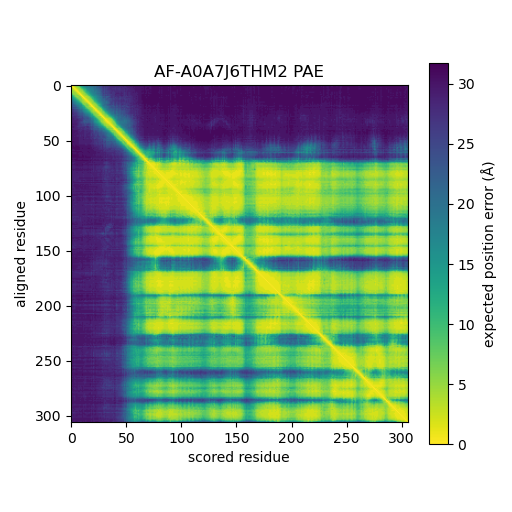60 -7.935 28.096 1.00 73.25 267 HIS A N 1
ATOM 2051 C CA . HIS A 1 267 ? -6.436 -8.414 26.778 1.00 73.25 267 HIS A CA 1
ATOM 2052 C C . HIS A 1 267 ? -7.114 -7.690 25.599 1.00 73.25 267 HIS A C 1
ATOM 2054 O O . HIS A 1 267 ? -6.792 -7.975 24.448 1.00 73.25 267 HIS A O 1
ATOM 2060 N N . CYS A 1 268 ? -8.037 -6.754 25.846 1.00 75.94 268 CYS A N 1
ATOM 2061 C CA . CYS A 1 268 ? -8.724 -5.990 24.807 1.00 75.94 268 CYS A CA 1
ATOM 2062 C C . CYS A 1 268 ? -8.193 -4.550 24.756 1.00 75.94 268 CYS A C 1
ATOM 2064 O O . CYS A 1 268 ? -8.412 -3.744 25.658 1.00 75.94 268 CYS A O 1
ATOM 2066 N N . PHE A 1 269 ? -7.487 -4.229 23.671 1.00 78.44 269 PHE A N 1
ATOM 2067 C CA . PHE A 1 269 ? -6.898 -2.908 23.448 1.00 78.44 269 PHE A CA 1
ATOM 2068 C C . PHE A 1 269 ? -7.967 -1.858 23.098 1.00 78.44 269 PHE A C 1
ATOM 2070 O O . PHE A 1 269 ? -8.020 -0.776 23.687 1.00 78.44 269 PHE A O 1
ATOM 2077 N N . ALA A 1 270 ? -8.815 -2.186 22.122 1.00 83.19 270 ALA A N 1
ATOM 2078 C CA . ALA A 1 270 ? -9.915 -1.359 21.652 1.00 83.19 270 ALA A CA 1
ATOM 2079 C C . ALA A 1 270 ? -11.049 -2.240 21.119 1.00 83.19 270 ALA A C 1
ATOM 2081 O O . ALA A 1 270 ? -10.808 -3.327 20.593 1.00 83.19 270 ALA A O 1
ATOM 2082 N N . ALA A 1 271 ? -12.273 -1.729 21.207 1.00 85.75 271 ALA A N 1
ATOM 2083 C CA . ALA A 1 271 ? -13.457 -2.279 20.566 1.00 85.75 271 ALA A CA 1
ATOM 2084 C C . ALA A 1 271 ? -13.949 -1.290 19.499 1.00 85.75 271 ALA A C 1
ATOM 2086 O O . ALA A 1 271 ? -13.967 -0.079 19.732 1.00 85.75 271 ALA A O 1
ATOM 2087 N N . MET A 1 272 ? -14.340 -1.786 18.325 1.00 88.06 272 MET A N 1
ATOM 2088 C CA . MET A 1 272 ? -14.801 -0.954 17.211 1.00 88.06 272 MET A CA 1
ATOM 2089 C C . MET A 1 272 ? -15.956 -1.611 16.458 1.00 88.06 272 MET A C 1
ATOM 2091 O O . MET A 1 272 ? -15.998 -2.829 16.312 1.00 88.06 272 MET A O 1
ATOM 2095 N N . ILE A 1 273 ? -16.881 -0.787 15.968 1.00 91.12 273 ILE A N 1
ATOM 2096 C CA . ILE A 1 273 ? -17.984 -1.190 15.092 1.00 91.12 273 ILE A CA 1
ATOM 2097 C C . ILE A 1 273 ? -17.676 -0.650 13.698 1.00 91.12 273 ILE A C 1
ATOM 2099 O O . ILE A 1 273 ? -17.442 0.551 13.526 1.00 91.12 273 ILE A O 1
ATOM 2103 N N . LEU A 1 274 ? -17.673 -1.543 12.711 1.00 90.62 274 LEU A N 1
ATOM 2104 C CA . LEU A 1 274 ? -17.264 -1.267 11.337 1.00 90.62 274 LEU A CA 1
ATOM 2105 C C . LEU A 1 274 ? -18.462 -1.340 10.382 1.00 90.62 274 LEU A C 1
ATOM 2107 O O . LEU A 1 274 ? -19.284 -2.250 10.466 1.00 90.62 274 LEU A O 1
ATOM 2111 N N . GLY A 1 275 ? -18.547 -0.384 9.458 1.00 88.25 275 GLY A N 1
ATOM 2112 C CA . GLY A 1 275 ? -19.491 -0.367 8.341 1.00 88.25 275 GLY A CA 1
ATOM 2113 C C . GLY A 1 275 ? -18.735 -0.517 7.027 1.00 88.25 275 GLY A C 1
ATOM 2114 O O . GLY A 1 275 ? -18.445 0.477 6.356 1.00 88.25 275 GLY A O 1
ATOM 2115 N N . GLY A 1 276 ? -18.357 -1.752 6.691 1.00 84.50 276 GLY A N 1
ATOM 2116 C CA . GLY A 1 276 ? -17.303 -1.999 5.705 1.00 84.50 276 GLY A CA 1
ATOM 2117 C C . GLY A 1 276 ? -15.960 -1.512 6.251 1.00 84.50 276 GLY A C 1
ATOM 2118 O O . GLY A 1 276 ? -15.649 -1.748 7.412 1.00 84.50 276 GLY A O 1
ATOM 2119 N N . HIS A 1 277 ? -15.185 -0.785 5.447 1.00 81.94 277 HIS A N 1
ATOM 2120 C CA . HIS A 1 277 ? -13.870 -0.248 5.830 1.00 81.94 277 HIS A CA 1
ATOM 2121 C C . HIS A 1 277 ? -13.918 0.990 6.746 1.00 81.94 277 HIS A C 1
ATOM 2123 O O . HIS A 1 277 ? -12.875 1.539 7.092 1.00 81.94 277 HIS A O 1
ATOM 2129 N N . ARG A 1 278 ? -15.115 1.449 7.137 1.00 86.81 278 ARG A N 1
ATOM 2130 C CA . ARG A 1 278 ? -15.333 2.725 7.840 1.00 86.81 278 ARG A CA 1
ATOM 2131 C C . ARG A 1 278 ? -15.763 2.516 9.279 1.00 86.81 278 ARG A C 1
ATOM 2133 O O . ARG A 1 278 ? -16.573 1.638 9.570 1.00 86.81 278 ARG A O 1
ATOM 2140 N N . VAL A 1 279 ? -15.276 3.363 10.180 1.00 89.12 279 VAL A N 1
ATOM 2141 C CA . VAL A 1 279 ? -15.514 3.213 11.623 1.00 89.12 279 VAL A CA 1
ATOM 2142 C C . VAL A 1 279 ? -16.798 3.935 12.037 1.00 89.12 279 VAL A C 1
ATOM 2144 O O . VAL A 1 279 ? -16.889 5.163 11.967 1.00 89.12 279 VAL A O 1
ATOM 2147 N N . ALA A 1 280 ? -17.795 3.181 12.498 1.00 92.38 280 ALA A N 1
ATOM 2148 C CA . ALA A 1 280 ? -19.049 3.720 13.023 1.00 92.38 280 ALA A CA 1
ATOM 2149 C C . ALA A 1 280 ? -18.883 4.243 14.459 1.00 92.38 280 ALA A C 1
ATOM 2151 O O . ALA A 1 280 ? -19.263 5.375 14.761 1.00 92.38 280 ALA A O 1
ATOM 2152 N N . ALA A 1 281 ? -18.258 3.437 15.320 1.00 90.19 281 ALA A N 1
ATOM 2153 C CA . ALA A 1 281 ? -17.911 3.777 16.697 1.00 90.19 281 ALA A CA 1
ATOM 2154 C C . ALA A 1 281 ? -16.632 3.037 17.117 1.00 90.19 281 ALA A C 1
ATOM 2156 O O . ALA A 1 281 ? -16.355 1.947 16.617 1.00 90.19 281 ALA A O 1
ATOM 2157 N N . MET A 1 282 ? -15.863 3.619 18.037 1.00 87.38 282 MET A N 1
ATOM 2158 C CA . MET A 1 282 ? -14.656 3.014 18.605 1.00 87.38 282 MET A CA 1
ATOM 2159 C C . MET A 1 282 ? -14.497 3.442 20.064 1.00 87.38 282 MET A C 1
ATOM 2161 O O . MET A 1 282 ? -14.762 4.592 20.409 1.00 87.38 282 MET A O 1
ATOM 2165 N N . VAL A 1 283 ? -14.033 2.519 20.903 1.00 85.81 283 VAL A N 1
ATOM 2166 C CA . VAL A 1 283 ? -13.667 2.733 22.306 1.00 85.81 283 VAL A CA 1
ATOM 2167 C C . VAL A 1 283 ? -12.298 2.094 22.533 1.00 85.81 283 VAL A C 1
ATOM 2169 O O . VAL A 1 283 ? -12.111 0.926 22.209 1.00 85.81 283 VAL A O 1
ATOM 2172 N N . SER A 1 284 ? -11.346 2.840 23.096 1.00 79.81 284 SER A N 1
ATOM 2173 C CA . SER A 1 284 ? -9.996 2.354 23.430 1.00 79.81 284 SER A CA 1
ATOM 2174 C C . SER A 1 284 ? -9.795 2.306 24.945 1.00 79.81 284 SER A C 1
ATOM 2176 O O . SER A 1 284 ? -10.448 3.045 25.689 1.00 79.81 284 SER A O 1
ATOM 2178 N N . GLY A 1 285 ? -8.879 1.456 25.411 1.00 71.31 285 GLY A N 1
ATOM 2179 C CA . GLY A 1 285 ? -8.363 1.519 26.779 1.00 71.31 285 GLY A CA 1
ATOM 2180 C C . GLY A 1 285 ? -7.513 2.776 27.003 1.00 71.31 285 GLY A C 1
ATOM 2181 O O . GLY A 1 285 ? -6.903 3.295 26.071 1.00 71.31 285 GLY A O 1
ATOM 2182 N N . ALA A 1 286 ? -7.449 3.261 28.247 1.00 63.16 286 ALA A N 1
ATOM 2183 C CA . ALA A 1 286 ? -6.716 4.485 28.588 1.00 63.16 286 ALA A CA 1
ATOM 2184 C C . ALA A 1 286 ? -5.180 4.335 28.539 1.00 63.16 286 ALA A C 1
ATOM 2186 O O . ALA A 1 286 ? -4.469 5.330 28.452 1.00 63.16 286 ALA A O 1
ATOM 2187 N N . SER A 1 287 ? -4.655 3.107 28.610 1.00 60.66 287 SER A N 1
ATOM 2188 C CA . SER A 1 287 ? -3.215 2.850 28.755 1.00 60.66 287 SER A CA 1
ATOM 2189 C C . SER A 1 287 ? -2.425 2.893 27.445 1.00 60.66 287 SER A C 1
ATOM 2191 O O . SER A 1 287 ? -1.214 3.111 27.483 1.00 60.66 287 SER A O 1
ATOM 2193 N N . LYS A 1 288 ? -3.073 2.672 26.292 1.00 62.34 288 LYS A N 1
ATOM 2194 C CA . LYS A 1 288 ? -2.455 2.727 24.959 1.00 62.34 288 LYS A CA 1
ATOM 2195 C C . LYS A 1 288 ? -3.491 3.171 23.922 1.00 62.34 288 LYS A C 1
ATOM 2197 O O . LYS A 1 288 ? -4.584 2.616 23.860 1.00 62.34 288 LYS A O 1
ATOM 2202 N N . LEU A 1 289 ? -3.126 4.143 23.086 1.00 68.44 289 LEU A N 1
ATOM 2203 C CA . LEU A 1 289 ? -3.939 4.617 21.964 1.00 68.44 289 LEU A CA 1
ATOM 2204 C C . LEU A 1 289 ? -3.411 4.014 20.655 1.00 68.44 289 LEU A C 1
ATOM 2206 O O . LEU A 1 289 ? -2.207 4.054 20.397 1.00 68.44 289 LEU A O 1
ATOM 2210 N N . LEU A 1 290 ? -4.300 3.466 19.824 1.00 73.31 290 LEU A N 1
ATOM 2211 C CA . LEU A 1 290 ? -3.962 3.049 18.461 1.00 73.31 290 LEU A CA 1
ATOM 2212 C C . LEU A 1 290 ? -3.665 4.303 17.638 1.00 73.31 290 LEU A C 1
ATOM 2214 O O . LEU A 1 290 ? -4.480 5.228 17.608 1.00 73.31 290 LEU A O 1
ATOM 2218 N N . LYS A 1 291 ? -2.513 4.345 16.960 1.00 78.44 291 LYS A N 1
ATOM 2219 C CA . LYS A 1 291 ? -2.212 5.450 16.048 1.00 78.44 291 LYS A CA 1
ATOM 2220 C C . LYS A 1 291 ? -3.230 5.423 14.904 1.00 78.44 291 LYS A C 1
ATOM 2222 O O . LYS A 1 291 ? -3.381 4.377 14.270 1.00 78.44 291 LYS A O 1
ATOM 2227 N N . PRO A 1 292 ? -3.902 6.541 14.583 1.00 76.81 292 PRO A N 1
ATOM 2228 C CA . PRO A 1 292 ? -4.924 6.538 13.540 1.00 76.81 292 PRO A CA 1
ATOM 2229 C C . PRO A 1 292 ? -4.413 6.094 12.162 1.00 76.81 292 PRO A C 1
ATOM 2231 O O . PRO A 1 292 ? -5.156 5.457 11.426 1.00 76.81 292 PRO A O 1
ATOM 2234 N N . CYS A 1 293 ? -3.138 6.339 11.843 1.00 76.38 293 CYS A N 1
ATOM 2235 C CA . CYS A 1 293 ? -2.509 5.900 10.594 1.00 76.38 293 CYS A CA 1
ATOM 2236 C C . CYS A 1 293 ? -2.303 4.376 10.474 1.00 76.38 293 CYS A C 1
ATOM 2238 O O . CYS A 1 293 ? -2.104 3.883 9.365 1.00 76.38 293 CYS A O 1
ATOM 2240 N N . ASP A 1 294 ? -2.393 3.623 11.575 1.00 81.12 294 ASP A N 1
ATOM 2241 C CA . ASP A 1 294 ? -2.314 2.156 11.572 1.00 81.12 294 ASP A CA 1
ATOM 2242 C C . ASP A 1 294 ? -3.717 1.503 11.515 1.00 81.12 294 ASP A C 1
ATOM 2244 O O . ASP A 1 294 ? -3.849 0.311 11.224 1.00 81.12 294 ASP A O 1
ATOM 2248 N N . MET A 1 295 ? -4.787 2.286 11.723 1.00 83.75 295 MET A N 1
ATOM 2249 C CA . MET A 1 295 ? -6.176 1.806 11.693 1.00 83.75 295 MET A CA 1
ATOM 2250 C C . MET A 1 295 ? -6.606 1.219 10.337 1.00 83.75 295 MET A C 1
ATOM 2252 O O . MET A 1 295 ? -7.215 0.149 10.362 1.00 83.75 295 MET A O 1
ATOM 2256 N N . PRO A 1 296 ? -6.300 1.819 9.161 1.00 84.06 296 PRO A N 1
ATOM 2257 C CA . PRO A 1 296 ? -6.683 1.233 7.873 1.00 84.06 296 PRO A CA 1
ATOM 2258 C C . PRO A 1 296 ? -6.112 -0.176 7.676 1.00 84.06 296 PRO A C 1
ATOM 2260 O O . PRO A 1 296 ? -6.820 -1.066 7.212 1.00 84.06 296 PRO A O 1
ATOM 2263 N N . THR A 1 297 ? -4.866 -0.401 8.102 1.00 86.62 297 THR A N 1
ATOM 2264 C CA . THR A 1 297 ? -4.182 -1.702 8.052 1.00 86.62 297 THR A CA 1
ATOM 2265 C C . THR A 1 297 ? -4.881 -2.749 8.923 1.00 86.62 297 THR A C 1
ATOM 2267 O O . THR A 1 297 ? -5.120 -3.875 8.484 1.00 86.62 297 THR A O 1
ATOM 2270 N N . PHE A 1 298 ? -5.251 -2.383 10.156 1.00 87.75 298 PHE A N 1
ATOM 2271 C CA . PHE A 1 298 ? -5.947 -3.280 11.085 1.00 87.75 298 PHE A CA 1
ATOM 2272 C C . PHE A 1 298 ? -7.373 -3.618 10.617 1.00 87.75 298 PHE A C 1
ATOM 2274 O O . PHE A 1 298 ? -7.786 -4.781 10.622 1.00 87.75 298 PHE A O 1
ATOM 2281 N N . ILE A 1 299 ? -8.116 -2.603 10.169 1.00 88.75 299 ILE A N 1
ATOM 2282 C CA . ILE A 1 299 ? -9.471 -2.748 9.623 1.00 88.75 299 ILE A CA 1
ATOM 2283 C C . ILE A 1 299 ? -9.447 -3.656 8.388 1.00 88.75 299 ILE A C 1
ATOM 2285 O O . ILE A 1 299 ? -10.282 -4.551 8.273 1.00 88.75 299 ILE A O 1
ATOM 2289 N N . ASN A 1 300 ? -8.462 -3.487 7.502 1.00 89.62 300 ASN A N 1
ATOM 2290 C CA . ASN A 1 300 ? -8.290 -4.335 6.327 1.00 89.62 300 ASN A CA 1
ATOM 2291 C C . ASN A 1 300 ? -8.078 -5.803 6.676 1.00 89.62 300 ASN A C 1
ATOM 2293 O O . ASN A 1 300 ? -8.779 -6.666 6.153 1.00 89.62 300 ASN A O 1
ATOM 2297 N N . LEU A 1 301 ? -7.132 -6.070 7.579 1.00 89.38 301 LEU A N 1
ATOM 2298 C CA . LEU A 1 301 ? -6.819 -7.422 8.027 1.00 89.38 301 LEU A CA 1
ATOM 2299 C C . LEU A 1 301 ? -8.063 -8.102 8.621 1.00 89.38 301 LEU A C 1
ATOM 2301 O O . LEU A 1 301 ? -8.351 -9.249 8.299 1.00 89.38 301 LEU A O 1
ATOM 2305 N N . THR A 1 302 ? -8.838 -7.358 9.417 1.00 88.75 302 THR A N 1
ATOM 2306 C CA . THR A 1 302 ? -10.091 -7.834 10.020 1.00 88.75 302 THR A CA 1
ATOM 2307 C C . THR A 1 302 ? -11.135 -8.174 8.951 1.00 88.75 302 THR A C 1
ATOM 2309 O O . THR A 1 302 ? -11.668 -9.280 8.947 1.00 88.75 302 THR A O 1
ATOM 2312 N N . ILE A 1 303 ? -11.393 -7.269 8.000 1.00 87.62 303 ILE A N 1
ATOM 2313 C CA . ILE A 1 303 ? -12.386 -7.472 6.927 1.00 87.62 303 ILE A CA 1
ATOM 2314 C C . ILE A 1 303 ? -11.986 -8.604 5.977 1.00 87.62 303 ILE A C 1
ATOM 2316 O O . ILE A 1 303 ? -12.856 -9.294 5.461 1.00 87.62 303 ILE A O 1
ATOM 2320 N N . ALA A 1 304 ? -10.693 -8.794 5.724 1.00 85.56 304 ALA A N 1
ATOM 2321 C CA . ALA A 1 304 ? -10.202 -9.867 4.865 1.00 85.56 304 ALA A CA 1
ATOM 2322 C C . ALA A 1 304 ? -10.148 -11.242 5.562 1.00 85.56 304 ALA A C 1
ATOM 2324 O O . ALA A 1 304 ? -9.898 -12.240 4.890 1.00 85.56 304 ALA A O 1
ATOM 2325 N N . SER A 1 305 ? -10.364 -11.294 6.883 1.00 79.88 305 SER A N 1
ATOM 2326 C CA . SER A 1 305 ? -10.376 -12.533 7.677 1.00 79.88 305 SER A CA 1
ATOM 2327 C C . SER A 1 305 ? -11.764 -13.164 7.865 1.00 79.88 305 SER A C 1
ATOM 2329 O O . SER A 1 305 ? -11.842 -14.262 8.416 1.00 79.88 305 SER A O 1
ATOM 2331 N N . GLY A 1 306 ? -12.836 -12.490 7.420 1.00 63.81 306 GLY A N 1
ATOM 2332 C CA . GLY A 1 306 ? -14.232 -12.954 7.483 1.00 63.81 306 GLY A CA 1
ATOM 2333 C C . GLY A 1 306 ? -14.834 -13.262 6.116 1.00 63.81 306 GLY A C 1
ATOM 2334 O O . GLY A 1 306 ? -15.640 -14.214 6.056 1.00 63.81 306 GLY A O 1
#

Secondary structure (DSSP, 8-state):
---------------------------------------------------------------S-SSSS-HHHHH-SEEEEEEETT--EEEESSS-TGGGHHHHHHHHHHHHHHHHHHHHTT--TT----EEE-TTS-EEEEEEETTEEEEEEE----TT-TTSPPPP---HHHHHHHHHHHHHHHHHHH-THHHHHHHH-TT--GGGGTTTTHHHHHHHHHHHTT-GGGG-TTS----BPP--HHHHHHHHHHHHHT-TTSS--TT--EEEEEETTEEEEEEE-TT-PPPGGGHHHHHHHHHHT-

Organism: Perkinsus olseni (NCBI:txid32597)

Solvent-accessible surface area (backbone atoms only — not comparable to full-atom values): 19286 Å² total; per-residue (Å²): 134,87,82,89,88,87,89,88,77,88,85,90,87,84,91,84,91,79,87,83,89,83,86,81,89,81,86,86,84,78,88,83,88,84,84,86,88,84,86,86,86,84,90,84,90,80,84,82,79,79,76,81,77,78,78,73,77,68,89,72,75,52,74,82,86,47,66,82,64,28,62,61,65,73,73,51,52,72,46,44,39,32,23,30,70,70,9,49,47,55,44,46,72,67,50,52,43,78,57,39,27,73,57,31,36,52,50,34,53,50,50,53,50,50,38,52,49,38,48,73,70,71,42,60,91,82,58,64,77,50,68,51,75,47,95,65,50,32,34,41,37,40,43,89,52,86,54,33,41,34,38,40,40,42,55,36,78,55,88,90,52,76,89,57,77,80,75,79,86,75,51,72,62,44,58,45,30,40,49,50,51,47,49,54,41,48,41,65,69,59,37,73,65,50,50,60,48,35,66,80,34,52,84,64,78,63,47,76,59,48,73,82,46,63,60,47,58,46,46,56,53,61,45,54,76,71,38,72,62,70,26,39,83,86,52,74,43,66,55,63,44,91,68,59,67,69,59,35,52,51,50,36,50,56,61,56,64,71,19,90,80,81,43,54,58,102,88,47,60,63,52,74,43,67,66,77,94,20,42,52,31,72,51,67,35,94,90,57,79,81,58,35,75,54,43,62,50,54,50,42,56,55,65,68,73,110

Sequence (306 aa):
MSPLDSQQQQGEVLDDAREPLSSPSASPRAARVVVDKAQGPLLASSEEQTTLSVKTKRYVNESADDGPLGSWFRKHRMHVIVFTYSGKPVYTRYGSPDGVSAFCGALAAIVSKFGQFYQMSGGASDDSLRCITTSGGTRFVFLDRTPLWLVAICKGRTAGNKKQAPLPVVPLAQLRSMLNAVYRQLITVLTSRVETMLLERPSYDVRALLGGTESVLANIIRWSERDVITLCEDLSCFEPLPLHRETRDKLINTLLGLRPNGSLTPHCFAAMILGGHRVAAMVSGASKLLKPCDMPTFINLTIASG

Foldseek 3Di:
DDDDDDDDDDDDDDDDDDDDDDDDDDDDDDDDDDDDDDDYDDDDDDDPPPPPPPPPPPQPQPDLPDPLARVFVVVDQKKKWKAFLCLQTQAILYHDSVSCSVVSNVVSVVFVVVLVVCVVVVHDNPDGDAWDADPQRWIWGWDDDPRMIMIMIGGADDPVCVVDDGDPPQDSLLVRLLSVQLVLLVCVQQPPVVNVVCVVPVPDHCNVSCPPCS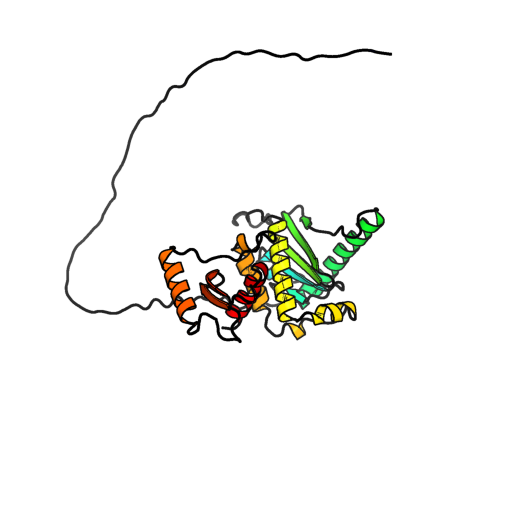VLSNVSNVVSVPPSQSRPPVPQAFAADDDDPVQLVVVQVVLCVCCPPSFDDPPDQKDFDDPQLHTSYIDGGPPDDDGRNCSSSVSSVVNVVD

Mean predicted aligned error: 14.99 Å

InterPro domains:
  IPR004353 Vacuolar fusion protein Mon1 [PR01546] (78-95)
  IPR004353 Vacuolar fusion protein Mon1 [PR01546] (96-116)
  IPR004353 Vacuolar fusion protein Mon1 [PR01546] (202-214)
  IPR004353 Vacuolar fusion protein Mon1 [PR01546] (234-255)
  IPR004353 Vacuolar fusion protein Mon1 [PTHR13027] (31-300)
  IPR043972 FUZ/MON1/HPS1, first Longin domain [PF19036] (79-219)

Nearest PDB structures (foldseek):
  7qla-assembly1_A  TM=7.984E-01  e=7.142E-13  Thermochaetoides thermophila
  5ldd-assembly2_D  TM=6.605E-01  e=4.050E-10  Thermochaetoides thermophila DSM 1495
  5ldd-assembly1_A  TM=6.611E-01  e=5.741E-10  Thermochaetoides thermophila DSM 1495
  9jue-assembly1_E  TM=7.099E-01  e=1.022E-02  Promethearchaeum syntrophicum
  3kye-assembly2_C  TM=6.988E-01  e=1.083E-02  Streptomyces avermitilis MA-4680 = NBRC 14893